Protein AF-A0A453I944-F1 (afdb_monomer_lite)

Sequence (202 aa):
RPLVRYGHSGFAKRGEDYFLVKPDCLRIPGDPSSAFSVFAVFDGHNGVSAAVFSKEHLLDDVMSAVPQGISREDWLQVGDSRCILDTQGGVVSLLTVDHRLEENVEERERVTASGGEVSRLNVGPLRCWPGGLCLSRSIGDTDVGEFIVPIPHVKQVKLSNAGGRLIIASDGIWDAVSSEIAAQACRGLPAELAAKLVVKVS

InterPro domains:
  IPR001932 PPM-type phosphatase-like domain [PF00481] (77-187)
  IPR001932 PPM-type phosphatase-like domain [PS51746] (1-202)
  IPR001932 PPM-type phosphatase-like domain [SM00332] (1-201)
  IPR001932 PPM-type phosphatase-like domain [cd00143] (10-198)
  IPR015655 Protein phosphatase 2C [PTHR47992] (77-200)
  IPR036457 PPM-type phosphatase-like domain superfamily [G3DSA:3.60.40.10] (5-75)
  IPR036457 PPM-type phosphatase-like domain superfamily [G3DSA:3.60.40.10] (76-201)
  IPR036457 PPM-type phosphatase-like domain superfamily [SSF81606] (8-200)

Foldseek 3Di:
DDDDFAAADDDDVVPQKDKDWDAFDALDPPDSVRTGIDIDIQRGDPDNVQVVCCRVPVVVVVSVPDDPPDDPQRDFFDFAFWKWKQAPVRDIDTQADHQFPQRDPVLQVLLVVQPWHWDDDPPDAIAIPDVGHRGQEDRDPVVGGPSHHPDGDTGDDDADPSGTDMDTDHVVLVVQDPSSRLSVCQPPDRNNVSNVSSNVSD

Radius of gyration: 17.9 Å; chains: 1; bounding box: 49×32×48 Å

Organism: Aegilops tauschii subsp. strangulata (NCBI:txid200361)

pLDDT: mean 86.96, std 9.32, range [51.66, 96.25]

Secondary structure (DSSP, 8-state):
-PPP--------SSS--EEEEEEEEESSTT-GGGEEEEEEEE---SSSHHHHHHHHHHHHHHHHHS-TT--TTS-----SS-EEEEETTS-EEE-S---BTTT-HHHHHHHHHTT-EEEE-SSS-EEEETTTBSBSB-SS-TTT-TTSB--------PPPTT-EEEEE--HHHHTTS-HHHHHHHTTTS-HHHHHHHHHHH-

Structure (mmCIF, N/CA/C/O backbone):
data_AF-A0A453I944-F1
#
_entry.id   AF-A0A453I944-F1
#
loop_
_atom_site.group_PDB
_atom_site.id
_atom_site.type_symbol
_atom_site.label_atom_id
_atom_site.label_alt_id
_atom_site.label_comp_id
_atom_site.label_asym_id
_atom_site.label_entity_id
_atom_site.label_seq_id
_atom_site.pdbx_PDB_ins_code
_atom_site.Cartn_x
_atom_site.Cartn_y
_atom_site.Cartn_z
_atom_site.occupancy
_atom_site.B_iso_or_equiv
_atom_site.auth_seq_id
_atom_site.auth_comp_id
_atom_site.auth_asym_id
_atom_site.auth_atom_id
_atom_site.pdbx_PDB_model_num
ATOM 1 N N . ARG A 1 1 ? -18.891 2.855 16.235 1.00 66.81 1 ARG A N 1
ATOM 2 C CA . ARG A 1 1 ? -17.605 3.271 15.626 1.00 66.81 1 ARG A CA 1
ATOM 3 C C . ARG A 1 1 ? -16.476 2.708 16.486 1.00 66.81 1 ARG A C 1
ATOM 5 O O . ARG A 1 1 ? -16.567 2.897 17.693 1.00 66.81 1 ARG A O 1
ATOM 12 N N . PRO A 1 2 ? -15.496 1.970 15.936 1.00 74.00 2 PRO A N 1
ATOM 13 C CA . PRO A 1 2 ? -14.361 1.512 16.734 1.00 74.00 2 PRO A CA 1
ATOM 14 C C . PRO A 1 2 ? -13.507 2.712 17.163 1.00 74.00 2 PRO A C 1
ATOM 16 O O . PRO A 1 2 ? -13.371 3.673 16.405 1.00 74.00 2 PRO A O 1
ATOM 19 N N . LEU A 1 3 ? -12.947 2.665 18.372 1.00 86.38 3 LEU A N 1
ATOM 20 C CA . LEU A 1 3 ? -11.932 3.626 18.794 1.00 86.38 3 LEU A CA 1
ATOM 21 C C . LEU A 1 3 ? -10.644 3.339 18.020 1.00 86.38 3 LEU A C 1
ATOM 23 O O . LEU A 1 3 ? -10.119 2.228 18.081 1.00 86.38 3 LEU A O 1
ATOM 27 N N . VAL A 1 4 ? -10.136 4.347 17.323 1.00 90.44 4 VAL A N 1
ATOM 28 C CA . VAL A 1 4 ? -8.896 4.264 16.554 1.00 90.44 4 VAL A CA 1
ATOM 29 C C . VAL A 1 4 ? -7.786 4.952 17.340 1.00 90.44 4 VAL A C 1
ATOM 31 O O . VAL A 1 4 ? -7.933 6.096 17.759 1.00 90.44 4 VAL A O 1
ATOM 34 N N . ARG A 1 5 ? -6.666 4.252 17.520 1.00 93.19 5 ARG A N 1
ATOM 35 C CA . ARG A 1 5 ? -5.397 4.813 17.998 1.00 93.19 5 ARG A CA 1
ATOM 36 C C . ARG A 1 5 ? -4.336 4.482 16.962 1.00 93.19 5 ARG A C 1
ATOM 38 O O . ARG A 1 5 ? -4.320 3.356 16.470 1.00 93.19 5 ARG A O 1
ATOM 45 N N . TYR A 1 6 ? -3.482 5.439 16.633 1.00 94.25 6 TYR A N 1
ATOM 46 C CA . TYR A 1 6 ? -2.475 5.270 15.594 1.00 94.25 6 TYR A CA 1
ATOM 47 C C . TYR A 1 6 ? -1.156 5.902 16.021 1.00 94.25 6 TYR A C 1
ATOM 49 O O . TYR A 1 6 ? -1.118 6.805 16.846 1.00 94.25 6 TYR A O 1
ATOM 57 N N . GLY A 1 7 ? -0.074 5.411 15.436 1.00 93.62 7 GLY A N 1
ATOM 58 C CA . GLY A 1 7 ? 1.261 5.962 15.566 1.00 93.62 7 GLY A CA 1
ATOM 59 C C . GLY A 1 7 ? 2.005 5.716 14.266 1.00 93.62 7 GLY A C 1
ATOM 60 O O . GLY A 1 7 ? 1.661 4.803 13.519 1.00 93.62 7 GLY A O 1
ATOM 61 N N . HIS A 1 8 ? 3.002 6.541 13.981 1.00 93.44 8 HIS A N 1
ATOM 62 C CA . HIS A 1 8 ? 3.846 6.380 12.805 1.00 93.44 8 HIS A CA 1
ATOM 63 C C . HIS A 1 8 ? 5.300 6.655 13.180 1.00 93.44 8 HIS A C 1
ATOM 65 O O . HIS A 1 8 ? 5.601 7.437 14.085 1.00 93.44 8 HIS A O 1
ATOM 71 N N . SER A 1 9 ? 6.211 5.984 12.491 1.00 92.19 9 SER A N 1
ATOM 72 C CA . SER A 1 9 ? 7.649 6.178 12.612 1.00 92.19 9 SER A CA 1
ATOM 73 C C . SER A 1 9 ? 8.294 5.707 11.315 1.00 92.19 9 SER A C 1
ATOM 75 O O . SER A 1 9 ? 7.744 4.843 10.641 1.00 92.19 9 SER A O 1
ATOM 77 N N . GLY A 1 10 ? 9.432 6.286 10.956 1.00 85.19 10 GLY A N 1
ATOM 78 C CA . GLY A 1 10 ? 10.163 5.909 9.758 1.00 85.19 10 GLY A CA 1
ATOM 79 C C . GLY A 1 10 ? 11.454 6.705 9.637 1.00 85.19 10 GLY A C 1
ATOM 80 O O . GLY A 1 10 ? 11.579 7.796 10.200 1.00 85.19 10 GLY A O 1
ATOM 81 N N . PHE A 1 11 ? 12.407 6.140 8.907 1.00 72.06 11 PHE A N 1
ATOM 82 C CA . PHE A 1 11 ? 13.640 6.802 8.505 1.00 72.06 11 PHE A CA 1
ATOM 83 C C . PHE A 1 11 ? 13.907 6.452 7.039 1.00 72.06 11 PHE A C 1
ATOM 85 O O . PHE A 1 11 ? 14.533 5.442 6.734 1.00 72.06 11 PHE A O 1
ATOM 92 N N . ALA A 1 12 ? 13.408 7.272 6.118 1.00 68.38 12 ALA A N 1
ATOM 93 C CA . ALA A 1 12 ? 13.700 7.097 4.701 1.00 68.38 12 ALA A CA 1
ATOM 94 C C . ALA A 1 12 ? 15.048 7.759 4.392 1.00 68.38 12 ALA A C 1
ATOM 96 O O . ALA A 1 12 ? 15.167 8.982 4.463 1.00 68.38 12 ALA A O 1
ATOM 97 N N . LYS A 1 13 ? 16.069 6.971 4.023 1.00 67.56 13 LYS A N 1
ATOM 98 C CA . LYS A 1 13 ? 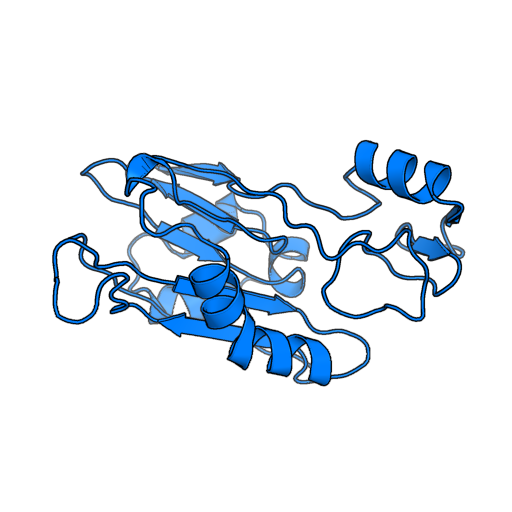17.418 7.493 3.702 1.00 67.56 13 LYS A CA 1
ATOM 99 C C . LYS A 1 13 ? 17.389 8.587 2.628 1.00 67.56 13 LYS A C 1
ATOM 101 O O . LYS A 1 13 ? 18.206 9.500 2.675 1.00 67.56 13 LYS A O 1
ATOM 106 N N . ARG A 1 14 ? 16.465 8.469 1.668 1.00 79.19 14 ARG A N 1
ATOM 107 C CA . ARG A 1 14 ? 16.265 9.418 0.561 1.00 79.19 14 ARG A CA 1
ATOM 108 C C . ARG A 1 14 ? 15.045 10.328 0.733 1.00 79.19 14 ARG A C 1
ATOM 110 O O . ARG A 1 14 ? 14.886 11.253 -0.051 1.00 79.19 14 ARG A O 1
ATOM 117 N N . GLY A 1 15 ? 14.223 10.105 1.762 1.00 87.12 15 GLY A N 1
ATOM 118 C CA . GLY A 1 15 ? 13.001 10.883 1.987 1.00 87.12 15 GLY A CA 1
ATOM 119 C C . GLY A 1 15 ? 11.901 10.644 0.947 1.00 87.12 15 GLY A C 1
ATOM 120 O O . GLY A 1 15 ? 11.126 11.558 0.693 1.00 87.12 15 GLY A O 1
ATOM 121 N N . GLU A 1 16 ? 11.863 9.458 0.330 1.00 91.88 16 GLU A N 1
ATOM 122 C CA . GLU A 1 16 ? 10.901 9.111 -0.730 1.00 91.88 16 GLU A CA 1
ATOM 123 C C . GLU A 1 16 ? 9.616 8.456 -0.196 1.00 91.88 16 GLU A C 1
ATOM 125 O O . GLU A 1 16 ? 8.603 8.464 -0.890 1.00 91.88 16 GLU A O 1
ATOM 130 N N . ASP A 1 17 ? 9.623 7.970 1.049 1.00 91.62 17 ASP A N 1
ATOM 131 C CA . ASP A 1 17 ? 8.463 7.353 1.691 1.00 91.62 17 ASP A CA 1
ATOM 132 C C . ASP A 1 17 ? 7.521 8.402 2.296 1.00 91.62 17 ASP A C 1
ATOM 134 O O . ASP A 1 17 ? 7.918 9.280 3.072 1.00 91.62 17 ASP A O 1
ATOM 138 N N . TYR A 1 18 ? 6.229 8.240 2.030 1.00 93.12 18 TYR A N 1
ATOM 139 C CA . TYR A 1 18 ? 5.163 9.066 2.583 1.00 93.12 18 TYR A CA 1
ATOM 140 C C . TYR A 1 18 ? 4.091 8.201 3.239 1.00 93.12 18 TYR A C 1
ATOM 142 O O . TYR A 1 18 ? 3.999 6.998 3.027 1.00 93.12 18 TYR A O 1
ATOM 150 N N . PHE A 1 19 ? 3.239 8.814 4.055 1.00 93.12 19 PHE A N 1
ATOM 151 C CA . PHE A 1 19 ? 2.098 8.126 4.648 1.00 93.12 19 PHE A CA 1
ATOM 152 C C . PHE A 1 19 ? 0.885 9.052 4.743 1.00 93.12 19 PHE A C 1
ATOM 154 O O . PHE A 1 19 ? 1.004 10.284 4.738 1.00 93.12 19 PHE A O 1
ATOM 161 N N . LEU A 1 20 ? -0.289 8.440 4.861 1.00 93.00 20 LEU A N 1
ATOM 162 C CA . LEU A 1 20 ? -1.571 9.100 5.066 1.00 93.00 20 LEU A CA 1
ATOM 163 C C . LEU A 1 20 ? -2.259 8.494 6.286 1.00 93.00 20 LEU A C 1
ATOM 165 O O . LEU A 1 20 ? -2.384 7.277 6.388 1.00 93.00 20 LEU A O 1
ATOM 169 N N . VAL A 1 21 ? -2.744 9.351 7.186 1.00 93.38 21 VAL A N 1
ATOM 170 C CA . VAL A 1 21 ? -3.623 8.960 8.292 1.00 93.38 21 VAL A CA 1
ATOM 171 C C . VAL A 1 21 ? -4.800 9.926 8.346 1.00 93.38 21 VAL A C 1
ATOM 173 O O . VAL A 1 21 ? -4.624 11.108 8.634 1.00 93.38 21 VAL A O 1
ATOM 176 N N . LYS A 1 22 ? -6.005 9.423 8.071 1.00 92.69 22 LYS A N 1
ATOM 177 C CA . LYS A 1 22 ? -7.265 10.172 8.170 1.00 92.69 22 LYS A CA 1
ATOM 178 C C . LYS A 1 22 ? -8.279 9.343 8.978 1.00 92.69 22 LYS A C 1
ATOM 180 O O . LYS A 1 22 ? -8.985 8.520 8.401 1.00 92.69 22 LYS A O 1
ATOM 185 N N . PRO A 1 23 ? -8.336 9.487 10.316 1.00 91.00 23 PRO A N 1
ATOM 186 C CA . PRO A 1 23 ? -9.149 8.623 11.181 1.00 91.00 23 PRO A CA 1
ATOM 187 C C . PRO A 1 23 ? -10.646 8.984 11.217 1.00 91.00 23 PRO A C 1
ATOM 189 O O . PRO A 1 23 ? -11.462 8.150 11.622 1.00 91.00 23 PRO A O 1
ATOM 192 N N . ASP A 1 24 ? -11.006 10.196 10.793 1.00 89.62 24 ASP A N 1
ATOM 193 C CA . ASP A 1 24 ? -12.339 10.800 10.919 1.00 89.62 24 ASP A CA 1
ATOM 194 C C . ASP A 1 24 ? -12.953 11.169 9.554 1.00 89.62 24 ASP A C 1
ATOM 196 O O . ASP A 1 24 ? -13.518 12.247 9.385 1.00 89.62 24 ASP A O 1
ATOM 200 N N . CYS A 1 25 ? -12.836 10.296 8.551 1.00 89.94 25 CYS A N 1
ATOM 201 C CA . CYS A 1 25 ? -13.485 10.520 7.259 1.00 89.94 25 CYS A CA 1
ATOM 202 C C . CYS A 1 25 ? -14.994 10.265 7.346 1.00 89.94 25 CYS A C 1
ATOM 204 O O . CYS A 1 25 ? -15.437 9.354 8.047 1.00 89.94 25 CYS A O 1
ATOM 206 N N . LEU A 1 26 ? -15.775 11.023 6.576 1.00 88.38 26 LEU A N 1
ATOM 207 C CA . LEU A 1 26 ? -17.196 10.773 6.340 1.00 88.38 26 LEU A CA 1
ATOM 208 C C . LEU A 1 26 ? -17.399 10.547 4.847 1.00 88.38 26 LEU A C 1
ATOM 210 O O . LEU A 1 26 ? -16.973 11.373 4.043 1.00 88.38 26 LEU A O 1
ATOM 214 N N . ARG A 1 27 ? -18.041 9.438 4.472 1.00 84.50 27 ARG A N 1
ATOM 215 C CA . ARG A 1 27 ? -18.367 9.185 3.061 1.00 84.50 27 ARG A CA 1
ATOM 216 C C . ARG A 1 27 ? -19.513 10.076 2.600 1.00 84.50 27 ARG A C 1
ATOM 218 O O . ARG A 1 27 ? -19.481 10.589 1.489 1.00 84.50 27 ARG A O 1
ATOM 225 N N . ILE A 1 28 ? -20.507 10.257 3.463 1.00 84.94 28 ILE A N 1
ATOM 226 C CA . ILE A 1 28 ? -21.621 11.176 3.262 1.00 84.94 28 ILE A CA 1
ATOM 227 C C . ILE A 1 28 ? -21.404 12.353 4.224 1.00 84.94 28 ILE A C 1
ATOM 229 O O . ILE A 1 28 ? -21.419 12.152 5.444 1.00 84.94 28 ILE A O 1
ATOM 233 N N . PRO A 1 29 ? -21.170 13.578 3.714 1.00 86.88 29 PRO A N 1
ATOM 234 C CA . PRO A 1 29 ? -20.967 14.749 4.558 1.00 86.88 29 PRO A CA 1
ATOM 235 C C . PRO A 1 29 ? -22.112 14.937 5.559 1.00 86.88 29 PRO A C 1
ATOM 237 O O . PRO A 1 29 ? -23.281 14.951 5.186 1.00 86.88 29 PRO A O 1
ATOM 240 N N . GLY A 1 30 ? -21.769 15.080 6.840 1.00 88.31 30 GLY A N 1
ATOM 241 C CA . GLY A 1 30 ? -22.745 15.284 7.913 1.00 88.31 30 GLY A CA 1
ATOM 242 C C . GLY A 1 30 ? -23.442 14.019 8.426 1.00 88.31 30 GLY A C 1
ATOM 243 O O . GLY A 1 30 ? -24.219 14.131 9.369 1.00 88.31 30 GLY A O 1
ATOM 244 N N . ASP A 1 31 ? -23.146 12.834 7.882 1.00 87.69 31 ASP A N 1
ATOM 245 C CA . ASP A 1 31 ? -23.690 11.558 8.360 1.00 87.69 31 ASP A CA 1
ATOM 246 C C . ASP A 1 31 ? -22.615 10.724 9.090 1.00 87.69 31 ASP A C 1
ATOM 248 O O . ASP A 1 31 ? -21.799 10.052 8.445 1.00 87.69 31 ASP A O 1
ATOM 252 N N . PRO A 1 32 ? -22.620 10.693 10.438 1.00 86.75 32 PRO A N 1
ATOM 253 C CA . PRO A 1 32 ? -21.670 9.912 11.230 1.00 86.75 32 PRO A CA 1
ATOM 254 C C . PRO A 1 32 ? -21.770 8.394 11.026 1.00 86.75 32 PRO A C 1
ATOM 256 O O . PRO A 1 32 ? -20.836 7.672 11.383 1.00 86.75 32 PRO A O 1
ATOM 259 N N . SER A 1 33 ? -22.882 7.881 10.486 1.00 84.25 33 SER A N 1
ATOM 260 C CA . SER A 1 33 ? -23.039 6.450 10.194 1.00 84.25 33 SER A CA 1
ATOM 261 C C . SER A 1 33 ? -22.160 6.005 9.018 1.00 84.25 33 SER A C 1
ATOM 263 O O . SER A 1 33 ? -21.731 4.849 8.962 1.00 84.25 33 SER A O 1
ATOM 265 N N . SER A 1 34 ? -21.800 6.958 8.153 1.00 84.88 34 SER A N 1
ATOM 266 C CA . SER A 1 34 ? -20.915 6.791 7.000 1.00 84.88 34 SER A CA 1
ATOM 267 C C . SER A 1 34 ? -19.422 6.937 7.342 1.00 84.88 34 SER A C 1
ATOM 269 O O . SER A 1 34 ? -18.579 6.989 6.443 1.00 84.88 34 SER A O 1
ATOM 271 N N . ALA A 1 35 ? -19.081 7.036 8.632 1.00 87.19 35 ALA A N 1
ATOM 272 C CA . ALA A 1 35 ? -17.720 7.300 9.074 1.00 87.19 35 ALA A CA 1
ATOM 273 C C . ALA A 1 35 ? -16.754 6.144 8.781 1.00 87.19 35 ALA A C 1
ATOM 275 O O . ALA A 1 35 ? -17.059 4.969 9.017 1.00 87.19 35 ALA A O 1
ATOM 276 N N . PHE A 1 36 ? -15.544 6.498 8.359 1.00 86.94 36 PHE A N 1
ATOM 277 C CA . PHE A 1 36 ? -14.459 5.564 8.095 1.00 86.94 36 PHE A CA 1
ATOM 278 C C . PHE A 1 36 ? -13.085 6.163 8.410 1.00 86.94 36 PHE A C 1
ATOM 280 O O . PHE A 1 36 ? -12.954 7.344 8.727 1.00 86.94 36 PHE A O 1
ATOM 287 N N . SER A 1 37 ? -12.055 5.321 8.359 1.00 90.12 37 SER A N 1
ATOM 288 C CA . SER A 1 37 ? -10.669 5.715 8.593 1.00 90.12 37 SER A CA 1
ATOM 289 C C . SER A 1 37 ? -9.792 5.211 7.454 1.00 90.12 37 SER A C 1
ATOM 291 O O . SER A 1 37 ? -10.021 4.113 6.949 1.00 90.12 37 SER A O 1
ATOM 293 N N . VAL A 1 38 ? -8.789 5.999 7.077 1.00 90.69 38 VAL A N 1
ATOM 294 C CA . VAL A 1 38 ? -7.845 5.687 6.000 1.00 90.69 38 VAL A CA 1
ATOM 295 C C . VAL A 1 38 ? -6.429 5.726 6.546 1.00 90.69 38 VAL A C 1
ATOM 297 O O . VAL A 1 38 ? -6.044 6.686 7.220 1.00 90.69 38 VAL A O 1
ATOM 300 N N . PHE A 1 39 ? -5.663 4.689 6.224 1.00 92.06 39 PHE A N 1
ATOM 301 C CA . PHE A 1 39 ? -4.244 4.573 6.531 1.00 92.06 39 PHE A CA 1
ATOM 302 C C . PHE A 1 39 ? -3.530 4.063 5.286 1.00 92.06 39 PHE A C 1
ATOM 304 O O . PHE A 1 39 ? -3.983 3.085 4.694 1.00 92.06 39 PHE A O 1
ATOM 311 N N . ALA A 1 40 ? -2.438 4.708 4.894 1.00 91.62 40 ALA A N 1
ATOM 312 C CA . ALA A 1 40 ? -1.628 4.273 3.763 1.00 91.62 40 ALA A CA 1
ATOM 313 C C . ALA A 1 40 ? -0.152 4.606 3.993 1.00 91.62 40 ALA A C 1
ATOM 315 O O . ALA A 1 40 ? 0.164 5.605 4.642 1.00 91.62 40 ALA A O 1
ATOM 316 N N . VAL A 1 41 ? 0.723 3.776 3.430 1.00 92.44 41 VAL A N 1
ATOM 317 C CA . VAL A 1 41 ? 2.153 4.039 3.245 1.00 92.44 41 VAL A CA 1
ATOM 318 C C . VAL A 1 41 ? 2.394 4.068 1.739 1.00 92.44 41 VAL A C 1
ATOM 320 O O . VAL A 1 41 ? 1.825 3.256 1.014 1.00 92.44 41 VAL A O 1
ATOM 323 N N . PHE A 1 42 ? 3.184 5.028 1.281 1.00 92.50 42 PHE A N 1
ATOM 324 C CA . PHE A 1 42 ? 3.583 5.209 -0.106 1.00 92.50 42 PHE A CA 1
ATOM 325 C C . PHE A 1 42 ? 5.097 5.099 -0.152 1.00 92.50 42 PHE A C 1
ATOM 327 O O . PHE A 1 42 ? 5.792 5.993 0.325 1.00 92.50 42 PHE A O 1
ATOM 334 N N . ASP A 1 43 ? 5.574 3.980 -0.671 1.00 91.06 43 ASP A N 1
ATOM 335 C CA . ASP A 1 43 ? 6.990 3.679 -0.842 1.00 91.06 43 ASP A CA 1
ATOM 336 C C . ASP A 1 43 ? 7.435 4.231 -2.201 1.00 91.06 43 ASP A C 1
ATOM 338 O O . ASP A 1 43 ? 7.030 3.721 -3.246 1.00 91.06 43 ASP A O 1
ATOM 342 N N . GLY A 1 44 ? 8.114 5.378 -2.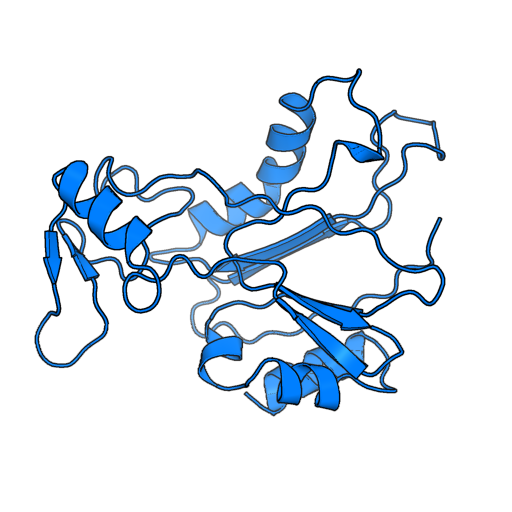187 1.00 91.81 44 GLY A N 1
ATOM 343 C CA . GLY A 1 44 ? 8.502 6.086 -3.403 1.00 91.81 44 GLY A CA 1
ATOM 344 C C . GLY A 1 44 ? 9.842 5.603 -3.950 1.00 91.81 44 GLY A C 1
ATOM 345 O O . GLY A 1 44 ? 10.777 5.330 -3.199 1.00 91.81 44 GLY A O 1
ATOM 346 N N . HIS A 1 45 ? 9.980 5.589 -5.274 1.00 89.69 45 HIS A N 1
ATOM 347 C CA . HIS A 1 45 ? 11.244 5.308 -5.953 1.00 89.69 45 HIS A CA 1
ATOM 348 C C . HIS A 1 45 ? 11.487 6.290 -7.100 1.00 89.69 45 HIS A C 1
ATOM 350 O O . HIS A 1 45 ? 10.555 6.819 -7.700 1.00 89.69 45 HIS A O 1
ATOM 356 N N . ASN A 1 46 ? 12.765 6.509 -7.429 1.00 89.88 46 ASN A N 1
ATOM 357 C CA . ASN A 1 46 ? 13.202 7.427 -8.490 1.00 89.88 46 ASN A CA 1
ATOM 358 C C . ASN A 1 46 ? 12.677 8.869 -8.314 1.00 89.88 46 ASN A C 1
ATOM 360 O O . ASN A 1 46 ? 12.427 9.575 -9.291 1.00 89.88 46 ASN A O 1
ATOM 364 N N . GLY A 1 47 ? 12.550 9.325 -7.066 1.00 92.12 47 GLY A N 1
ATOM 365 C CA . GLY A 1 47 ? 12.000 10.624 -6.700 1.00 92.12 47 GLY A CA 1
ATOM 366 C C . GLY A 1 47 ? 10.732 10.531 -5.850 1.00 92.12 47 GLY A C 1
ATOM 367 O O . GLY A 1 47 ? 10.176 9.469 -5.593 1.00 92.12 47 GLY A O 1
ATOM 368 N N . VAL A 1 48 ? 10.263 11.695 -5.397 1.00 94.12 48 VAL A N 1
ATOM 369 C CA . VAL A 1 48 ? 9.147 11.799 -4.438 1.00 94.12 48 VAL A CA 1
ATOM 370 C C . VAL A 1 48 ? 7.784 12.012 -5.098 1.00 94.12 48 VAL A C 1
ATOM 372 O O . VAL A 1 48 ? 6.750 11.858 -4.454 1.00 94.12 48 VAL A O 1
ATOM 375 N N . SER A 1 49 ? 7.763 12.408 -6.372 1.00 95.44 49 SER A N 1
ATOM 376 C CA . SER A 1 49 ? 6.576 12.977 -7.019 1.00 95.44 49 SER A CA 1
ATOM 377 C C . SER A 1 49 ? 5.375 12.034 -7.016 1.00 95.44 49 SER A C 1
ATOM 379 O O . SER A 1 49 ? 4.284 12.462 -6.648 1.00 95.44 49 SER A O 1
ATOM 381 N N . ALA A 1 50 ? 5.564 10.759 -7.367 1.00 93.94 50 ALA A N 1
ATOM 382 C CA . ALA A 1 50 ? 4.473 9.786 -7.404 1.00 93.94 50 ALA A CA 1
ATOM 383 C C . ALA A 1 50 ? 3.897 9.505 -6.005 1.00 93.94 50 ALA A C 1
ATOM 385 O O . ALA A 1 50 ? 2.677 9.467 -5.833 1.00 93.94 50 ALA A O 1
ATOM 386 N N . ALA A 1 51 ?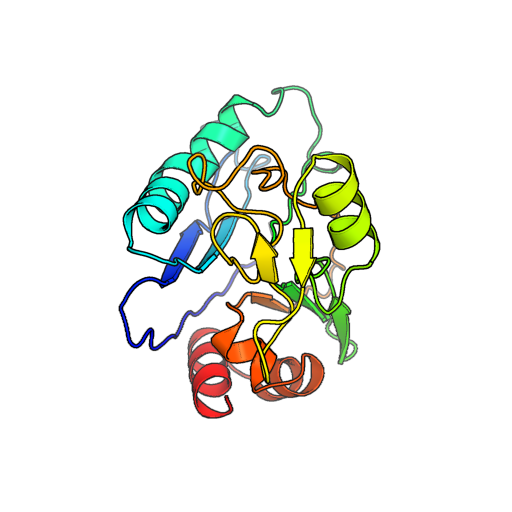 4.758 9.376 -4.990 1.00 94.12 51 ALA A N 1
ATOM 387 C CA . ALA A 1 51 ? 4.340 9.126 -3.613 1.00 94.12 51 ALA A CA 1
ATOM 388 C C . ALA A 1 51 ? 3.621 10.339 -2.996 1.00 94.12 51 ALA A C 1
ATOM 390 O O . ALA A 1 51 ? 2.587 10.178 -2.343 1.00 94.12 51 ALA A O 1
ATOM 391 N N . VAL A 1 52 ? 4.112 11.559 -3.253 1.00 95.50 52 VAL A N 1
ATOM 392 C CA . VAL A 1 52 ? 3.452 12.809 -2.836 1.00 95.50 52 VAL A CA 1
ATOM 393 C C . VAL A 1 52 ? 2.090 12.951 -3.508 1.00 95.50 52 VAL A C 1
ATOM 395 O O . VAL A 1 52 ? 1.092 13.131 -2.813 1.00 95.50 52 VAL A O 1
ATOM 398 N N . PHE A 1 53 ? 2.033 12.803 -4.834 1.00 95.69 53 PHE A N 1
ATOM 399 C CA . PHE A 1 53 ? 0.786 12.908 -5.588 1.00 95.69 53 PHE A CA 1
ATOM 400 C C . PHE A 1 53 ? -0.244 11.882 -5.098 1.00 95.69 53 PHE A C 1
ATOM 402 O O . PHE A 1 53 ? -1.387 12.227 -4.808 1.00 95.69 53 PHE A O 1
ATOM 409 N N . SER A 1 54 ? 0.178 10.629 -4.908 1.00 94.69 54 SER A N 1
ATOM 410 C CA . SER A 1 54 ? -0.692 9.567 -4.392 1.00 94.69 54 SER A CA 1
ATOM 411 C C . SER A 1 54 ? -1.209 9.886 -2.988 1.00 94.69 54 SER A C 1
ATOM 413 O O . SER A 1 54 ? -2.399 9.736 -2.720 1.00 94.69 54 SER A O 1
ATOM 415 N N . LYS A 1 55 ? -0.359 10.387 -2.086 1.00 94.50 55 LYS A N 1
ATOM 416 C CA . LYS A 1 55 ? -0.785 10.802 -0.741 1.00 94.50 55 LYS A CA 1
ATOM 417 C C . LYS A 1 55 ? -1.855 11.897 -0.776 1.00 94.50 55 LYS A C 1
ATOM 419 O O . LYS A 1 55 ? -2.747 11.893 0.078 1.00 94.50 55 LYS A O 1
ATOM 424 N N . GLU A 1 56 ? -1.735 12.842 -1.701 1.00 95.62 56 GLU A N 1
ATOM 425 C CA . GLU A 1 56 ? -2.618 14.005 -1.799 1.00 95.62 56 GLU A CA 1
ATOM 426 C C . GLU A 1 56 ? -3.948 13.677 -2.485 1.00 95.62 56 GLU A C 1
ATOM 428 O O . GLU A 1 56 ? -4.986 14.139 -2.014 1.00 95.62 56 GLU A O 1
ATOM 433 N N . HIS A 1 57 ? -3.931 12.837 -3.524 1.00 95.00 57 HIS A N 1
ATOM 434 C CA . HIS A 1 57 ? -5.075 12.663 -4.425 1.00 95.00 57 HIS A CA 1
ATOM 435 C C . HIS A 1 57 ? -5.742 11.286 -4.368 1.00 95.00 57 HIS A C 1
ATOM 437 O O . HIS A 1 57 ? -6.953 11.205 -4.561 1.00 95.00 57 HIS A O 1
ATOM 443 N N . LEU A 1 58 ? -5.017 10.212 -4.019 1.00 91.44 58 LEU A N 1
ATOM 444 C CA . LEU A 1 58 ? -5.524 8.838 -4.164 1.00 91.44 58 LEU A CA 1
ATOM 445 C C . LEU A 1 58 ? -6.845 8.605 -3.427 1.00 91.44 58 LEU A C 1
ATOM 447 O O . LEU A 1 58 ? -7.727 7.921 -3.937 1.00 91.44 58 LEU A O 1
ATOM 451 N N . LEU A 1 59 ? -6.990 9.155 -2.216 1.00 90.88 59 LEU A N 1
ATOM 452 C CA . LEU A 1 59 ? -8.236 9.001 -1.471 1.00 90.88 59 LEU A CA 1
ATOM 453 C C . LEU A 1 59 ? -9.406 9.659 -2.205 1.00 90.88 59 LEU A C 1
ATOM 455 O O . LEU A 1 59 ? -10.465 9.052 -2.308 1.00 90.88 59 LEU A O 1
ATOM 459 N N . ASP A 1 60 ? -9.228 10.879 -2.695 1.00 91.12 60 ASP A N 1
ATOM 460 C CA . ASP A 1 60 ? -10.307 11.624 -3.338 1.00 91.12 60 ASP A CA 1
ATOM 461 C C . ASP A 1 60 ? -10.679 10.970 -4.677 1.00 91.12 60 ASP A C 1
ATOM 463 O O . ASP A 1 60 ? -11.865 10.774 -4.951 1.00 91.12 60 ASP A O 1
ATOM 467 N N . ASP A 1 61 ? -9.684 10.509 -5.440 1.00 90.81 61 ASP A N 1
ATOM 468 C CA . ASP A 1 61 ? -9.879 9.754 -6.681 1.00 90.81 61 ASP A CA 1
ATOM 469 C C . ASP A 1 61 ? -10.658 8.458 -6.428 1.00 90.81 61 ASP A C 1
ATOM 471 O O . ASP A 1 61 ? -11.682 8.207 -7.069 1.00 90.81 61 ASP A O 1
ATOM 475 N N . VAL A 1 62 ? -10.247 7.670 -5.427 1.00 86.62 62 VAL A N 1
ATOM 476 C CA . VAL A 1 62 ? -10.961 6.457 -5.006 1.00 86.62 62 VAL A CA 1
ATOM 477 C C . VAL A 1 62 ? -12.398 6.781 -4.606 1.00 86.62 62 VAL A C 1
ATOM 479 O O . VAL A 1 62 ? -13.329 6.119 -5.063 1.00 86.62 62 VAL A O 1
ATOM 482 N N . MET A 1 63 ? -12.605 7.795 -3.766 1.00 85.31 63 MET A N 1
ATOM 483 C CA . MET A 1 63 ? -13.941 8.157 -3.291 1.00 85.31 63 MET A CA 1
ATOM 484 C C . MET A 1 63 ? -14.841 8.664 -4.422 1.00 85.31 63 MET A C 1
ATOM 486 O O . MET A 1 63 ? -16.047 8.432 -4.372 1.00 85.31 63 MET A O 1
ATOM 490 N N . SER A 1 64 ? -14.272 9.310 -5.443 1.00 86.31 64 SER A N 1
ATOM 491 C CA . SER A 1 64 ? -15.004 9.760 -6.631 1.00 86.31 64 SER A CA 1
ATOM 492 C C . SER A 1 64 ? -15.431 8.605 -7.545 1.00 86.31 64 SER A C 1
ATOM 494 O O . SER A 1 64 ? -16.502 8.662 -8.148 1.00 86.31 64 SER A O 1
ATOM 496 N N . ALA A 1 65 ? -14.625 7.539 -7.613 1.00 84.25 65 ALA A N 1
ATOM 497 C CA . ALA A 1 65 ? -14.897 6.358 -8.428 1.00 84.25 65 ALA A CA 1
ATOM 498 C C . ALA A 1 65 ? -15.866 5.372 -7.752 1.00 84.25 65 ALA A C 1
ATOM 500 O O . ALA A 1 65 ? -16.538 4.594 -8.431 1.00 84.25 65 ALA A O 1
ATOM 501 N N . VAL A 1 66 ? -15.951 5.389 -6.418 1.00 78.44 66 VAL A N 1
ATOM 502 C CA . VAL A 1 66 ? -16.844 4.512 -5.654 1.00 78.44 66 VAL A CA 1
ATOM 503 C C . VAL A 1 66 ? -18.308 4.949 -5.828 1.00 78.44 66 VAL A C 1
ATOM 505 O O . VAL A 1 66 ? -18.679 6.050 -5.409 1.00 78.44 66 VAL A O 1
ATOM 508 N N . PRO A 1 67 ? -19.201 4.084 -6.354 1.00 78.38 67 PRO A N 1
ATOM 509 C CA . PRO A 1 67 ? -20.612 4.427 -6.492 1.00 78.38 67 PRO A CA 1
ATOM 510 C C . PRO A 1 6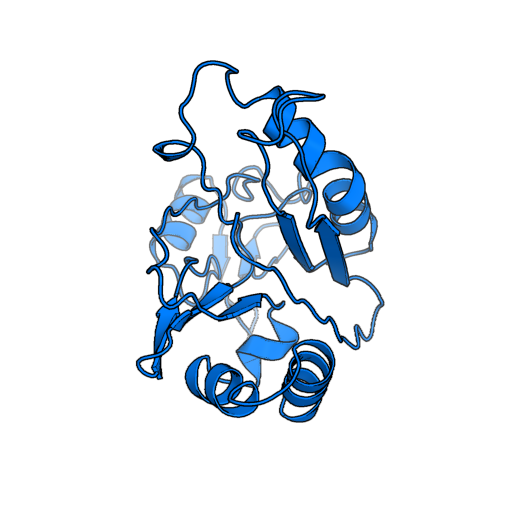7 ? -21.248 4.716 -5.129 1.00 78.38 67 PRO A C 1
ATOM 512 O O . PRO A 1 67 ? -21.053 3.978 -4.163 1.00 78.38 67 PRO A O 1
ATOM 515 N N . GLN A 1 68 ? -22.073 5.759 -5.030 1.00 69.56 68 GLN A N 1
ATOM 516 C CA . GLN A 1 68 ? -22.692 6.163 -3.757 1.00 69.56 68 GLN A CA 1
ATOM 517 C C . GLN A 1 68 ? -23.627 5.094 -3.155 1.00 69.56 68 GLN A C 1
ATOM 519 O O . GLN A 1 68 ? -23.845 5.088 -1.948 1.00 69.56 68 GLN A O 1
ATOM 524 N N . GLY A 1 69 ? -24.134 4.164 -3.972 1.00 68.75 69 GLY A N 1
ATOM 525 C CA . GLY A 1 69 ? -25.080 3.125 -3.555 1.00 68.75 69 GLY A CA 1
ATOM 526 C C . GLY A 1 69 ? -24.475 1.860 -2.932 1.00 68.75 69 GLY A C 1
ATOM 527 O O . GLY A 1 69 ? -25.240 1.037 -2.438 1.00 68.75 69 GLY A O 1
ATOM 528 N N . ILE A 1 70 ? -23.146 1.670 -2.945 1.00 70.19 70 ILE A N 1
ATOM 529 C CA . ILE A 1 70 ? -22.551 0.449 -2.364 1.00 70.19 70 ILE A CA 1
ATOM 530 C C . ILE A 1 70 ? -22.600 0.497 -0.836 1.00 70.19 70 ILE A C 1
ATOM 532 O O . ILE A 1 70 ? -22.351 1.554 -0.242 1.00 70.19 70 ILE A O 1
ATOM 536 N N . SER A 1 71 ? -22.921 -0.625 -0.191 1.00 64.50 71 SER A N 1
ATOM 537 C CA . SER A 1 71 ? -23.042 -0.678 1.263 1.00 64.50 71 SER A CA 1
ATOM 538 C C . SER A 1 71 ? -21.668 -0.606 1.935 1.00 64.50 71 SER A C 1
ATOM 540 O O . SER A 1 71 ? -20.617 -0.751 1.308 1.00 64.50 71 SER A O 1
ATOM 542 N N . ARG A 1 72 ? -21.655 -0.398 3.255 1.00 63.19 72 ARG A N 1
ATOM 543 C CA . ARG A 1 72 ? -20.416 -0.450 4.042 1.00 63.19 72 ARG A CA 1
ATOM 544 C C . ARG A 1 72 ? -19.743 -1.831 3.990 1.00 63.19 72 ARG A C 1
ATOM 546 O O . ARG A 1 72 ? -18.551 -1.924 4.258 1.00 63.19 72 ARG A O 1
ATOM 553 N N . GLU A 1 73 ? -20.496 -2.882 3.684 1.00 58.78 73 GLU A N 1
ATOM 554 C CA . GLU A 1 73 ? -19.986 -4.248 3.576 1.00 58.78 73 GLU A CA 1
ATOM 555 C C . GLU A 1 73 ? -19.406 -4.557 2.192 1.00 58.78 73 GLU A C 1
ATOM 557 O O . GLU A 1 73 ? -18.849 -5.631 2.029 1.00 58.78 73 GLU A O 1
ATOM 562 N N . ASP A 1 74 ? -19.462 -3.624 1.240 1.00 57.09 74 ASP A N 1
ATOM 563 C CA . ASP A 1 74 ? -18.933 -3.810 -0.120 1.00 57.09 74 ASP A CA 1
ATOM 564 C C . ASP A 1 74 ? -17.699 -2.935 -0.396 1.00 57.09 74 ASP A C 1
ATOM 566 O O . ASP A 1 74 ? -17.130 -2.959 -1.486 1.00 57.09 74 ASP A O 1
ATOM 570 N N . TRP A 1 75 ? -17.299 -2.117 0.581 1.00 59.22 75 TRP A N 1
ATOM 571 C CA . TRP A 1 75 ? -16.173 -1.197 0.469 1.00 59.22 75 TRP A CA 1
ATOM 572 C C . TRP A 1 75 ? -15.085 -1.628 1.463 1.00 59.22 75 TRP A C 1
ATOM 574 O O . TRP A 1 75 ? -15.227 -1.480 2.672 1.00 59.22 75 TRP A O 1
ATOM 584 N N . LEU A 1 76 ? -13.992 -2.204 0.971 1.00 54.09 76 LEU A N 1
ATOM 585 C CA . LEU A 1 76 ? -12.747 -2.379 1.723 1.00 54.09 76 LEU A CA 1
ATOM 586 C C . LEU A 1 76 ? -11.635 -2.574 0.701 1.00 54.09 76 LEU A C 1
ATOM 588 O O . LEU A 1 76 ? -11.587 -3.603 0.038 1.00 54.09 76 LEU A O 1
ATOM 592 N N . GLN A 1 77 ? -10.778 -1.565 0.560 1.00 55.31 77 GLN A N 1
ATOM 593 C CA . GLN A 1 77 ? -9.634 -1.607 -0.343 1.00 55.31 77 GLN A CA 1
ATOM 594 C C . GLN A 1 77 ? -8.341 -1.739 0.442 1.00 55.31 77 GLN A C 1
ATOM 596 O O . GLN A 1 77 ? -8.150 -1.111 1.483 1.00 55.31 77 GLN A O 1
ATOM 601 N N . VAL A 1 78 ? -7.460 -2.571 -0.087 1.00 51.66 78 VAL A N 1
ATOM 602 C CA . VAL A 1 78 ? -6.093 -2.749 0.374 1.00 51.66 78 VAL A CA 1
ATOM 603 C C . VAL A 1 78 ? -5.217 -2.499 -0.853 1.00 51.66 78 VAL A C 1
ATOM 605 O O . VAL A 1 78 ? -5.632 -2.805 -1.966 1.00 51.66 78 VAL A O 1
ATOM 608 N N . GLY A 1 79 ? -4.096 -1.811 -0.656 1.00 55.34 79 GLY A N 1
ATOM 609 C CA . GLY A 1 79 ? -3.135 -1.497 -1.712 1.00 55.34 79 GLY A CA 1
ATOM 610 C C . GLY A 1 79 ? -1.957 -2.466 -1.703 1.00 55.34 79 GLY A C 1
ATOM 611 O O . GLY A 1 79 ? -2.011 -3.521 -1.076 1.00 55.34 79 GLY A O 1
ATOM 612 N N . ASP A 1 80 ? -0.875 -2.070 -2.360 1.00 57.84 80 ASP A N 1
ATOM 613 C CA . ASP A 1 80 ? 0.224 -2.986 -2.683 1.00 57.84 80 ASP A CA 1
ATOM 614 C C . ASP A 1 80 ? 1.328 -3.030 -1.609 1.00 57.84 80 ASP A C 1
ATOM 616 O O . ASP A 1 80 ? 2.134 -3.957 -1.583 1.00 57.84 80 ASP A O 1
ATOM 620 N N . SER A 1 81 ? 1.350 -2.077 -0.668 1.00 64.25 81 SER A N 1
ATOM 621 C CA . SER A 1 81 ? 2.244 -2.139 0.498 1.00 64.25 81 SER A CA 1
ATOM 622 C C . SER A 1 81 ? 1.759 -3.170 1.508 1.00 64.25 81 SER A C 1
ATOM 624 O O . SER A 1 81 ? 0.578 -3.194 1.854 1.00 64.25 81 SER A O 1
ATOM 626 N N . ARG A 1 82 ? 2.684 -3.975 2.043 1.00 78.88 82 ARG A N 1
ATOM 627 C CA . ARG A 1 82 ? 2.353 -5.092 2.930 1.00 78.88 82 ARG A CA 1
ATOM 628 C C . ARG A 1 82 ? 1.668 -4.630 4.224 1.00 78.88 82 ARG A C 1
ATOM 630 O O . ARG A 1 82 ? 2.149 -3.747 4.938 1.00 78.88 82 ARG A O 1
ATOM 637 N N . CYS A 1 83 ? 0.540 -5.271 4.533 1.00 83.12 83 CYS A N 1
ATOM 638 C CA . CYS A 1 83 ? -0.308 -4.974 5.685 1.00 83.12 83 CYS A CA 1
ATOM 639 C C . CYS A 1 83 ? -0.670 -6.264 6.422 1.00 83.12 83 CYS A C 1
ATOM 641 O O . CYS A 1 83 ? -1.125 -7.237 5.811 1.00 83.12 83 CYS A O 1
ATOM 643 N N . ILE A 1 84 ? -0.505 -6.262 7.745 1.00 86.56 84 ILE A N 1
ATOM 644 C CA . ILE A 1 84 ? -0.882 -7.385 8.609 1.00 86.56 84 ILE A CA 1
ATOM 645 C C . ILE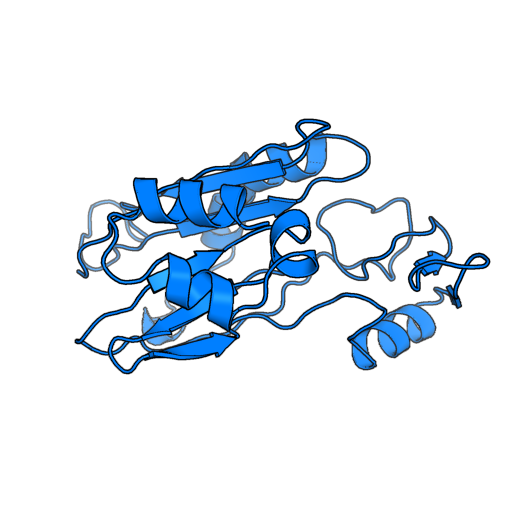 A 1 84 ? -1.914 -6.970 9.654 1.00 86.56 84 ILE A C 1
ATOM 647 O O . ILE A 1 84 ? -1.916 -5.840 10.149 1.00 86.56 84 ILE A O 1
ATOM 651 N N . LEU A 1 85 ? -2.771 -7.921 10.019 1.00 88.06 85 LEU A N 1
ATOM 652 C CA . LEU A 1 85 ? -3.738 -7.816 11.105 1.00 88.06 85 LEU A CA 1
ATOM 653 C C . LEU A 1 85 ? -3.329 -8.739 12.256 1.00 88.06 85 LEU A C 1
ATOM 655 O O . LEU A 1 85 ? -3.339 -9.956 12.094 1.00 88.06 85 LEU A O 1
ATOM 659 N N . ASP A 1 86 ? -3.028 -8.166 13.422 1.00 88.75 86 ASP A N 1
ATOM 660 C CA . ASP A 1 86 ? -2.806 -8.897 14.678 1.00 88.75 86 ASP A CA 1
ATOM 661 C C . ASP A 1 86 ? -4.060 -8.794 15.561 1.00 88.75 86 ASP A C 1
ATOM 663 O O . ASP A 1 86 ? -4.415 -7.721 16.069 1.00 88.75 86 ASP A O 1
ATOM 667 N N . THR A 1 87 ? -4.770 -9.909 15.717 1.00 85.31 87 THR A N 1
ATOM 668 C CA . THR A 1 87 ? -6.021 -9.984 16.494 1.00 85.31 87 THR A CA 1
ATOM 669 C C . THR A 1 87 ? -5.754 -10.277 17.977 1.00 85.31 87 THR A C 1
ATOM 671 O O . THR A 1 87 ? -4.675 -10.736 18.344 1.00 85.31 87 THR A O 1
ATOM 674 N N . GLN A 1 88 ? -6.729 -10.043 18.870 1.00 73.88 88 GLN A N 1
ATOM 675 C CA . GLN A 1 88 ? -6.551 -10.290 20.318 1.00 73.88 88 GLN A CA 1
ATOM 676 C C . GLN A 1 88 ? -6.178 -11.746 20.683 1.00 73.88 88 GLN A C 1
ATOM 678 O O . GLN A 1 88 ? -5.670 -11.973 21.776 1.00 73.88 88 GLN A O 1
ATOM 683 N N . GLY A 1 89 ? -6.363 -12.718 19.780 1.00 71.06 89 GLY A N 1
ATOM 684 C CA . GLY A 1 89 ? -5.919 -14.108 19.963 1.00 71.06 89 GLY A CA 1
ATOM 685 C C . GLY A 1 89 ? -4.453 -14.368 19.599 1.00 71.06 89 GLY A C 1
ATOM 686 O O . GLY A 1 89 ? -4.012 -15.512 19.631 1.00 71.06 89 GLY A O 1
ATOM 687 N N . GLY A 1 90 ? -3.706 -13.334 19.206 1.00 77.00 90 GLY A N 1
ATOM 688 C CA . GLY A 1 90 ? -2.316 -13.443 18.770 1.00 77.00 90 GLY A CA 1
ATOM 689 C C . GLY A 1 90 ? -2.133 -14.012 17.360 1.00 77.00 90 GLY A C 1
ATOM 690 O O . GLY A 1 90 ? -0.999 -14.274 16.957 1.00 77.00 90 GLY A O 1
ATOM 691 N N . VAL A 1 91 ? -3.232 -14.193 16.621 1.00 84.19 91 VAL A N 1
ATOM 692 C CA . VAL A 1 91 ? -3.224 -14.623 15.222 1.00 84.19 91 VAL A CA 1
ATOM 693 C C . VAL A 1 91 ? -2.871 -13.427 14.347 1.00 84.19 91 VAL A C 1
ATOM 695 O O . VAL A 1 91 ? -3.608 -12.434 14.332 1.00 84.19 91 VAL A O 1
ATOM 698 N N . VAL A 1 92 ? -1.762 -13.560 13.619 1.00 88.62 92 VAL A N 1
ATOM 699 C CA . VAL A 1 92 ? -1.288 -12.607 12.613 1.00 88.62 92 VAL A CA 1
ATOM 700 C C . VAL A 1 92 ? -1.772 -13.073 11.245 1.00 88.62 92 VAL A C 1
ATOM 702 O O . VAL A 1 92 ? -1.559 -14.219 10.860 1.00 88.62 92 VAL A O 1
ATOM 705 N N . SER A 1 93 ? -2.479 -12.208 10.524 1.00 88.00 93 SER A N 1
ATOM 706 C CA . SER A 1 93 ? -3.008 -12.496 9.189 1.00 88.00 93 SER A CA 1
ATOM 707 C C . SER A 1 93 ? -2.499 -11.482 8.180 1.00 88.00 93 SER A C 1
ATOM 709 O O . SER A 1 93 ? -2.609 -10.277 8.403 1.00 88.00 93 SER A O 1
ATOM 711 N N . LEU A 1 94 ? -1.999 -11.970 7.047 1.00 85.69 94 LEU A N 1
ATOM 712 C CA . LEU A 1 94 ? -1.602 -11.130 5.926 1.00 85.69 94 LEU A CA 1
ATOM 713 C C . LEU A 1 94 ? -2.849 -10.610 5.186 1.00 85.69 94 LEU A C 1
ATOM 715 O O . LEU A 1 94 ? -3.732 -11.379 4.771 1.00 85.69 94 LEU A O 1
ATOM 719 N N . LEU A 1 95 ? -2.947 -9.287 5.055 1.00 83.00 95 LEU A N 1
ATOM 720 C CA . LEU A 1 95 ? -4.063 -8.613 4.386 1.00 83.00 95 LEU A CA 1
ATOM 721 C C . LEU A 1 95 ? -3.776 -8.283 2.916 1.00 83.00 95 LEU A C 1
ATOM 723 O O . LEU A 1 95 ? -4.712 -8.025 2.167 1.00 83.00 95 LEU A O 1
ATOM 727 N N . THR A 1 96 ? -2.515 -8.335 2.505 1.00 80.69 96 THR A N 1
ATOM 728 C CA . THR A 1 96 ? -2.031 -7.974 1.165 1.00 80.69 96 THR A CA 1
ATOM 729 C C . THR A 1 96 ? -1.447 -9.183 0.452 1.00 80.69 96 THR A C 1
ATOM 731 O O . THR A 1 96 ? -1.071 -10.164 1.090 1.00 80.69 96 THR A O 1
ATOM 734 N N . VAL A 1 97 ? -1.330 -9.106 -0.866 1.00 76.75 97 VAL A N 1
ATOM 735 C CA . VAL A 1 97 ? -0.488 -10.021 -1.640 1.00 76.75 97 VAL A CA 1
ATOM 736 C C . VAL A 1 97 ? 0.783 -9.261 -1.983 1.00 76.75 97 VAL A C 1
ATOM 738 O O . VAL A 1 97 ? 0.716 -8.073 -2.284 1.00 76.75 97 VAL A O 1
ATOM 741 N N . ASP A 1 98 ? 1.936 -9.913 -1.873 1.00 77.25 98 ASP A N 1
ATOM 742 C CA . ASP A 1 98 ? 3.177 -9.297 -2.321 1.00 77.25 98 ASP A CA 1
ATOM 743 C C . ASP A 1 98 ? 3.231 -9.316 -3.859 1.00 77.25 98 ASP A C 1
ATOM 745 O O . ASP A 1 98 ? 3.000 -10.353 -4.488 1.00 77.25 98 ASP A O 1
ATOM 749 N N . HIS A 1 99 ? 3.487 -8.163 -4.473 1.00 80.31 99 HIS A N 1
ATOM 750 C CA . HIS A 1 99 ? 3.611 -8.013 -5.928 1.00 80.31 99 HIS A CA 1
ATOM 751 C C . HIS A 1 99 ? 5.075 -7.983 -6.394 1.00 80.31 99 HIS A C 1
ATOM 753 O O . HIS A 1 99 ? 5.368 -7.652 -7.548 1.00 80.31 99 HIS A O 1
ATOM 759 N N . ARG A 1 100 ? 6.020 -8.349 -5.523 1.00 84.69 100 ARG A N 1
ATOM 760 C CA . ARG A 1 100 ? 7.414 -8.570 -5.905 1.00 84.69 100 ARG A CA 1
ATOM 761 C C . ARG A 1 100 ? 7.525 -9.707 -6.904 1.00 84.69 100 ARG A C 1
ATOM 763 O O . ARG A 1 100 ? 7.000 -10.803 -6.704 1.00 84.69 100 ARG A O 1
ATOM 770 N N . LEU A 1 101 ? 8.330 -9.468 -7.935 1.00 87.31 101 LEU A N 1
ATOM 771 C CA . LEU A 1 101 ? 8.631 -10.457 -8.970 1.00 87.31 101 LEU A CA 1
ATOM 772 C C . LEU A 1 101 ? 9.259 -11.730 -8.395 1.00 87.31 101 LEU A C 1
ATOM 774 O O . LEU A 1 101 ? 9.090 -12.798 -8.967 1.00 87.31 101 LEU A O 1
ATOM 778 N N . GLU A 1 102 ? 9.972 -11.636 -7.273 1.00 86.56 102 GLU A N 1
ATOM 779 C CA . GLU A 1 102 ? 10.592 -12.782 -6.602 1.00 86.56 102 GLU A CA 1
ATOM 780 C C . GLU A 1 102 ? 9.551 -13.757 -6.031 1.00 86.56 102 GLU A C 1
ATOM 782 O O . GLU A 1 102 ? 9.670 -14.974 -6.178 1.00 86.56 102 GLU A O 1
ATOM 787 N N . GLU A 1 103 ? 8.488 -13.212 -5.446 1.00 85.38 103 GLU A N 1
ATOM 788 C CA . GLU A 1 103 ? 7.519 -13.956 -4.641 1.00 85.38 103 GLU A CA 1
ATOM 789 C C . GLU A 1 103 ? 6.272 -14.347 -5.449 1.00 85.38 103 GLU A C 1
ATOM 791 O O . GLU A 1 103 ? 5.622 -15.344 -5.137 1.00 85.38 103 GLU A O 1
ATOM 796 N N . ASN A 1 104 ? 5.959 -13.612 -6.522 1.00 89.50 104 ASN A N 1
ATOM 797 C CA . ASN A 1 104 ? 4.687 -13.731 -7.227 1.00 89.50 104 ASN A CA 1
ATOM 798 C C . ASN A 1 104 ? 4.847 -14.244 -8.668 1.00 89.50 104 ASN A C 1
ATOM 800 O O . ASN A 1 104 ? 5.274 -13.520 -9.567 1.00 89.50 104 ASN A O 1
ATOM 804 N N . VAL A 1 105 ? 4.491 -15.516 -8.887 1.00 93.12 105 VAL A N 1
ATOM 805 C CA . VAL A 1 105 ? 4.548 -16.170 -10.209 1.00 93.12 105 VAL A CA 1
ATOM 806 C C . VAL A 1 105 ? 3.583 -15.511 -11.195 1.00 93.12 105 VAL A C 1
ATOM 808 O O . VAL A 1 105 ? 3.975 -15.255 -12.330 1.00 93.12 105 VAL A O 1
ATOM 811 N N . GLU A 1 106 ? 2.363 -15.196 -10.756 1.00 92.50 106 GLU A N 1
ATOM 812 C CA . GLU A 1 106 ? 1.318 -14.610 -11.604 1.00 92.50 106 GLU A CA 1
ATOM 813 C C . GLU A 1 106 ? 1.745 -13.235 -12.132 1.00 92.50 106 GLU A C 1
ATOM 815 O O . GLU A 1 106 ? 1.560 -12.935 -13.310 1.00 92.50 106 GLU A O 1
ATOM 820 N N . GLU A 1 107 ? 2.415 -12.424 -11.305 1.00 93.81 107 GLU A N 1
ATOM 821 C CA . GLU A 1 107 ? 2.970 -11.147 -11.761 1.00 93.81 107 GLU A CA 1
ATOM 822 C C . GLU A 1 107 ? 4.083 -11.330 -12.794 1.00 93.81 107 GLU A C 1
ATOM 824 O O . GLU A 1 107 ? 4.152 -10.560 -13.753 1.00 93.81 107 GLU A O 1
ATOM 829 N N . ARG A 1 108 ? 4.930 -12.361 -12.666 1.00 95.19 108 ARG A N 1
ATOM 830 C CA . ARG A 1 108 ? 5.955 -12.646 -13.685 1.00 95.19 108 ARG A CA 1
ATOM 831 C C . ARG A 1 108 ? 5.337 -13.067 -15.012 1.00 95.19 108 ARG A C 1
ATOM 833 O O . ARG A 1 108 ? 5.790 -12.620 -16.067 1.00 95.19 108 ARG A O 1
ATOM 840 N N . GLU A 1 109 ? 4.318 -13.918 -14.962 1.00 95.88 109 GLU A N 1
ATOM 841 C CA . GLU A 1 109 ? 3.581 -14.357 -16.147 1.00 95.88 109 GLU A CA 1
ATOM 842 C C . GLU A 1 109 ? 2.880 -13.179 -16.819 1.00 95.88 109 GLU A C 1
ATOM 844 O O . GLU A 1 109 ? 3.015 -13.005 -18.029 1.00 95.88 109 GLU A O 1
ATOM 849 N N . ARG A 1 110 ? 2.219 -12.316 -16.039 1.00 95.69 110 ARG A N 1
ATOM 850 C CA . ARG A 1 110 ? 1.567 -11.101 -16.537 1.00 95.69 110 ARG A CA 1
ATOM 851 C C . ARG A 1 110 ? 2.565 -10.154 -17.197 1.00 95.69 110 ARG A C 1
ATOM 853 O O . ARG A 1 110 ? 2.326 -9.723 -18.320 1.00 95.69 110 ARG A O 1
ATOM 860 N N . VAL A 1 111 ? 3.688 -9.861 -16.535 1.00 96.00 111 VAL A N 1
ATOM 861 C CA . VAL A 1 111 ? 4.739 -8.996 -17.097 1.00 96.00 111 VAL A CA 1
ATOM 862 C C . VAL A 1 111 ? 5.252 -9.561 -18.422 1.00 96.00 111 VAL A C 1
ATOM 864 O O . VAL A 1 111 ? 5.342 -8.823 -19.402 1.00 96.00 111 VAL A O 1
ATOM 867 N N . THR A 1 112 ? 5.507 -10.871 -18.477 1.00 95.69 112 THR A N 1
ATOM 868 C CA . THR A 1 112 ? 5.997 -11.545 -19.690 1.00 95.69 112 THR A CA 1
ATOM 869 C C . THR A 1 112 ? 4.960 -11.543 -20.815 1.00 95.69 112 THR A C 1
ATOM 871 O O . THR A 1 112 ? 5.286 -11.249 -21.964 1.00 95.69 112 THR A O 1
ATOM 874 N N . ALA A 1 113 ? 3.692 -11.818 -20.500 1.00 96.25 113 ALA A N 1
ATOM 875 C CA . ALA A 1 113 ? 2.593 -11.804 -21.465 1.00 96.25 113 ALA A CA 1
ATOM 876 C C . ALA A 1 113 ? 2.325 -10.401 -22.039 1.00 96.25 113 ALA A C 1
ATOM 878 O O . ALA A 1 113 ? 1.910 -10.277 -23.190 1.00 96.25 113 ALA A O 1
ATOM 879 N N . SER A 1 114 ? 2.605 -9.353 -21.262 1.00 94.62 114 SER A N 1
ATOM 880 C CA . SER A 1 114 ? 2.535 -7.947 -21.678 1.00 94.62 114 SER A CA 1
ATOM 881 C C . SER A 1 114 ? 3.809 -7.445 -22.380 1.00 94.62 114 SER A C 1
ATOM 883 O O . SER A 1 114 ? 3.931 -6.250 -22.637 1.00 94.62 114 SER A O 1
ATOM 885 N N . GLY A 1 115 ? 4.755 -8.334 -22.708 1.00 93.94 115 GLY A N 1
ATOM 886 C CA . GLY A 1 115 ? 5.952 -8.012 -23.492 1.00 93.94 115 GLY A CA 1
ATOM 887 C C . GLY A 1 115 ? 7.160 -7.526 -22.687 1.00 93.94 115 GLY A C 1
ATOM 888 O O . GLY A 1 115 ? 8.164 -7.155 -23.291 1.00 93.94 115 GLY A O 1
ATOM 889 N N . GLY A 1 116 ? 7.088 -7.534 -21.353 1.00 95.06 116 GLY A N 1
ATOM 890 C CA . GLY A 1 116 ? 8.244 -7.298 -20.490 1.00 95.06 116 GLY A CA 1
ATOM 891 C C . GLY A 1 116 ? 9.113 -8.550 -20.336 1.00 95.06 116 GLY A C 1
ATOM 892 O O . GLY A 1 116 ? 8.642 -9.674 -20.473 1.00 95.06 116 GLY A O 1
ATOM 893 N N . GLU A 1 117 ? 10.391 -8.383 -20.011 1.00 95.06 117 GLU A N 1
ATOM 894 C CA . GLU A 1 117 ? 11.282 -9.497 -19.662 1.00 95.06 117 GLU A CA 1
ATOM 895 C C . GLU A 1 117 ? 11.517 -9.523 -18.153 1.00 95.06 117 GLU A C 1
ATOM 897 O O . GLU A 1 117 ? 11.885 -8.506 -17.575 1.00 95.06 117 GLU A O 1
ATOM 902 N N . VAL A 1 118 ? 11.362 -10.681 -17.507 1.00 96.00 118 VAL A N 1
ATOM 903 C CA . VAL A 1 118 ? 11.708 -10.857 -16.090 1.00 96.00 118 VAL A CA 1
ATOM 904 C C . VAL A 1 118 ? 13.038 -11.594 -15.967 1.00 96.00 118 VAL A C 1
ATOM 906 O O . VAL A 1 118 ? 13.121 -12.791 -16.243 1.00 96.00 118 VAL A O 1
ATOM 909 N N . SER A 1 119 ? 14.082 -10.901 -15.516 1.00 94.50 119 SER A N 1
ATOM 910 C CA . SER A 1 119 ? 15.419 -11.485 -15.370 1.00 94.50 119 SER A CA 1
ATOM 911 C C . SER A 1 119 ? 16.237 -10.824 -14.259 1.00 94.50 119 SER A C 1
ATOM 913 O O . SER A 1 119 ? 15.923 -9.740 -13.760 1.00 94.50 119 SER A O 1
ATOM 915 N N . ARG A 1 120 ? 17.293 -11.513 -13.811 1.00 94.00 120 ARG A N 1
ATOM 916 C CA . ARG A 1 120 ? 18.249 -10.979 -12.831 1.00 94.00 120 ARG A CA 1
ATOM 917 C C . ARG A 1 120 ? 19.422 -10.339 -13.554 1.00 94.00 120 ARG A C 1
ATOM 919 O O . ARG A 1 120 ? 20.030 -10.958 -14.423 1.00 94.00 120 ARG A O 1
ATOM 926 N N . LEU A 1 121 ? 19.807 -9.144 -13.115 1.00 87.94 121 LEU A N 1
ATOM 927 C CA . LEU A 1 121 ? 21.087 -8.560 -13.496 1.00 87.94 121 LEU A CA 1
ATOM 928 C C . LEU A 1 121 ? 22.161 -9.040 -12.510 1.00 87.94 121 LEU A C 1
ATOM 930 O O . LEU A 1 121 ? 22.278 -8.506 -11.409 1.00 87.94 121 LEU A O 1
ATOM 934 N N . ASN A 1 122 ? 22.942 -10.049 -12.907 1.00 85.25 122 ASN A N 1
ATOM 935 C CA . ASN A 1 122 ? 23.984 -10.679 -12.083 1.00 85.25 122 ASN A CA 1
ATOM 936 C C . ASN A 1 122 ? 23.434 -11.256 -10.758 1.00 85.25 122 ASN A C 1
ATOM 938 O O . ASN A 1 122 ? 22.476 -12.028 -10.750 1.00 85.25 122 ASN A O 1
ATOM 942 N N . VAL A 1 123 ? 24.062 -10.897 -9.632 1.00 81.94 123 VAL A N 1
ATOM 943 C CA . VAL A 1 123 ? 23.616 -11.225 -8.277 1.00 81.94 123 VAL A CA 1
ATOM 944 C C . VAL A 1 123 ? 22.713 -10.087 -7.800 1.00 81.94 123 VAL A C 1
ATOM 946 O O . VAL A 1 123 ? 23.186 -8.995 -7.497 1.00 81.94 123 VAL A O 1
ATOM 949 N N . GLY A 1 124 ? 21.406 -10.327 -7.766 1.00 84.94 124 GLY A N 1
ATOM 950 C CA . GLY A 1 124 ? 20.410 -9.333 -7.364 1.00 84.94 124 GLY A CA 1
ATOM 951 C C . GLY A 1 124 ? 18.983 -9.878 -7.444 1.00 84.94 124 GLY A C 1
ATOM 952 O O . GLY A 1 124 ? 18.811 -11.025 -7.870 1.00 84.94 124 GLY A O 1
ATOM 953 N N . PRO A 1 125 ? 17.976 -9.094 -7.018 1.00 89.94 125 PRO A N 1
ATOM 954 C CA . PRO A 1 125 ? 16.569 -9.481 -7.127 1.00 89.94 125 PRO A CA 1
ATOM 955 C C . PRO A 1 125 ? 16.142 -9.608 -8.594 1.00 89.94 125 PRO A C 1
ATOM 957 O O . PRO A 1 125 ? 16.784 -9.038 -9.486 1.00 89.94 125 PRO A O 1
ATOM 960 N N . LEU A 1 126 ? 15.052 -10.338 -8.844 1.00 93.56 126 LEU A N 1
ATOM 961 C CA . LEU A 1 126 ? 14.390 -10.301 -10.146 1.00 93.56 126 LEU A CA 1
ATOM 962 C C . LEU A 1 126 ? 13.929 -8.882 -10.490 1.00 93.56 126 LEU A C 1
ATOM 964 O O . LEU A 1 126 ? 13.404 -8.157 -9.644 1.00 93.56 126 LEU A O 1
ATOM 968 N N . ARG A 1 127 ? 14.136 -8.505 -11.753 1.00 93.62 127 ARG A N 1
ATOM 969 C CA . ARG A 1 127 ? 13.737 -7.217 -12.316 1.00 93.62 127 ARG A CA 1
ATOM 970 C C . ARG A 1 127 ? 12.933 -7.425 -13.589 1.00 93.62 127 ARG A C 1
ATOM 972 O O . ARG A 1 127 ? 13.154 -8.408 -14.292 1.00 93.62 127 ARG A O 1
ATOM 979 N N . CYS A 1 128 ? 12.034 -6.497 -13.887 1.00 93.88 128 CYS A N 1
ATOM 980 C CA . CYS A 1 128 ? 11.350 -6.428 -15.171 1.00 93.88 128 CYS A CA 1
ATOM 981 C C . CYS A 1 128 ? 12.030 -5.413 -16.099 1.00 93.88 128 CYS A C 1
ATOM 983 O O . CYS A 1 128 ? 12.441 -4.334 -15.663 1.00 93.88 128 CYS A O 1
ATOM 985 N N . TRP A 1 129 ? 12.129 -5.761 -17.378 1.00 93.69 129 TRP A N 1
ATOM 986 C CA . TRP A 1 129 ? 12.759 -4.964 -18.425 1.00 93.69 129 TRP A CA 1
ATOM 987 C C . TRP A 1 129 ? 11.791 -4.688 -19.580 1.00 93.69 129 TRP A C 1
ATOM 989 O O . TRP A 1 129 ? 10.974 -5.558 -19.888 1.00 93.69 129 TRP A O 1
ATOM 999 N N . PRO A 1 130 ? 11.924 -3.538 -20.272 1.00 92.06 130 PRO A N 1
ATOM 1000 C CA . PRO A 1 130 ? 12.856 -2.426 -20.008 1.00 92.06 130 PRO A CA 1
ATOM 1001 C C . PRO A 1 130 ? 12.612 -1.707 -18.662 1.00 92.06 130 PRO A C 1
ATOM 1003 O O . PRO A 1 130 ? 11.664 -2.008 -17.953 1.00 92.06 130 PRO A O 1
ATOM 1006 N N . GLY A 1 131 ? 13.531 -0.825 -18.252 1.00 89.31 131 GLY A N 1
ATOM 1007 C CA . GLY A 1 131 ? 13.446 -0.024 -17.013 1.00 89.31 131 GLY A CA 1
ATOM 1008 C C . GLY A 1 131 ? 14.094 -0.637 -15.766 1.00 89.31 131 GLY A C 1
ATOM 1009 O O . GLY A 1 131 ? 14.658 0.092 -14.953 1.00 89.31 131 GLY A O 1
ATOM 1010 N N . GLY A 1 132 ? 14.111 -1.965 -15.634 1.00 92.06 132 GLY A N 1
ATOM 1011 C CA . GLY A 1 132 ? 14.867 -2.652 -14.582 1.00 92.06 132 GLY A CA 1
ATOM 1012 C C . GLY A 1 132 ? 14.269 -2.510 -13.179 1.00 92.06 132 GLY A C 1
ATOM 1013 O O . GLY A 1 132 ? 15.021 -2.490 -12.200 1.00 92.06 132 GLY A O 1
ATOM 1014 N N . LEU A 1 133 ? 12.943 -2.403 -13.059 1.00 90.75 133 LEU A N 1
ATOM 1015 C CA . LEU A 1 133 ? 12.248 -2.290 -11.771 1.00 90.75 133 LEU A CA 1
ATOM 1016 C C . LEU A 1 133 ? 12.148 -3.645 -11.056 1.00 90.75 133 LEU A C 1
ATOM 1018 O O . LEU A 1 133 ? 12.035 -4.681 -11.699 1.00 90.75 133 LEU A O 1
ATOM 1022 N N . CYS A 1 134 ? 12.170 -3.647 -9.719 1.00 89.19 134 CYS A N 1
ATOM 1023 C CA . CYS A 1 134 ? 11.987 -4.862 -8.898 1.00 89.19 134 CYS A CA 1
ATOM 1024 C C . CYS A 1 134 ? 10.510 -5.164 -8.571 1.00 89.19 134 CYS A C 1
ATOM 1026 O O . CYS A 1 134 ? 10.209 -6.117 -7.851 1.00 89.19 134 CYS A O 1
ATOM 1028 N N . LEU A 1 135 ? 9.600 -4.328 -9.066 1.00 89.81 135 LEU A N 1
ATOM 1029 C CA . LEU A 1 135 ? 8.164 -4.370 -8.817 1.00 89.81 135 LEU A CA 1
ATOM 1030 C C . LEU A 1 135 ? 7.415 -4.551 -10.132 1.00 89.81 135 LEU A C 1
ATOM 1032 O O . LEU A 1 135 ? 7.943 -4.274 -11.204 1.00 89.81 135 LEU A O 1
ATOM 1036 N N . SER A 1 136 ? 6.184 -5.032 -10.032 1.00 90.81 136 SER A N 1
ATOM 1037 C CA . SER A 1 136 ? 5.308 -5.296 -11.176 1.00 90.81 136 SER A CA 1
ATOM 1038 C C . SER A 1 136 ? 4.125 -4.323 -11.253 1.00 90.81 136 SER A C 1
ATOM 1040 O O . SER A 1 136 ? 3.468 -4.225 -12.292 1.00 90.81 136 SER A O 1
ATOM 1042 N N . ARG A 1 137 ? 3.858 -3.590 -10.165 1.00 92.31 137 ARG A N 1
ATOM 1043 C CA . ARG A 1 137 ? 2.735 -2.663 -10.019 1.00 92.31 137 ARG A CA 1
ATOM 1044 C C . ARG A 1 137 ? 3.168 -1.413 -9.271 1.00 92.31 137 ARG A C 1
ATOM 1046 O O . ARG A 1 137 ? 3.802 -1.516 -8.222 1.00 92.31 137 ARG A O 1
ATOM 1053 N N . SER A 1 138 ? 2.820 -0.252 -9.803 1.00 91.69 138 SER A N 1
ATOM 1054 C CA . SER A 1 138 ? 3.072 1.044 -9.177 1.00 91.69 138 SER A CA 1
ATOM 1055 C C . SER A 1 138 ? 2.138 2.103 -9.756 1.00 91.69 138 SER A C 1
ATOM 1057 O O . SER A 1 138 ? 1.576 1.952 -10.842 1.00 91.69 138 SER A O 1
ATOM 1059 N N . ILE A 1 139 ? 1.957 3.189 -9.005 1.00 91.25 139 ILE A N 1
ATOM 1060 C CA . ILE A 1 139 ? 1.392 4.430 -9.532 1.00 91.25 139 ILE A CA 1
ATOM 1061 C C . ILE A 1 139 ? 2.563 5.253 -10.067 1.00 91.25 139 ILE A C 1
ATOM 1063 O O . ILE A 1 139 ? 3.473 5.586 -9.310 1.00 91.25 139 ILE A O 1
ATOM 1067 N N . GLY A 1 140 ? 2.524 5.599 -11.352 1.00 90.06 140 GLY A N 1
ATOM 1068 C CA . GLY A 1 140 ? 3.655 6.205 -12.054 1.00 90.06 140 GLY A CA 1
ATOM 1069 C C . GLY A 1 140 ? 4.308 5.209 -13.009 1.00 90.06 140 GLY A C 1
ATOM 1070 O O . GLY A 1 140 ? 3.614 4.357 -13.554 1.00 90.06 140 GLY A O 1
ATOM 1071 N N . ASP A 1 141 ? 5.614 5.369 -13.251 1.00 91.44 141 ASP A N 1
ATOM 1072 C CA . ASP A 1 141 ? 6.442 4.510 -14.123 1.00 91.44 141 ASP A CA 1
ATOM 1073 C C . ASP A 1 141 ? 5.855 4.240 -15.520 1.00 91.44 141 ASP A C 1
ATOM 1075 O O . ASP A 1 141 ? 6.122 3.216 -16.151 1.00 91.44 141 ASP A O 1
ATOM 1079 N N . THR A 1 142 ? 5.051 5.172 -16.038 1.00 87.44 142 THR A N 1
ATOM 1080 C CA . THR A 1 142 ? 4.378 5.027 -17.337 1.00 87.44 142 THR A CA 1
ATOM 1081 C C . THR A 1 142 ? 5.360 4.977 -18.509 1.00 87.44 142 THR A C 1
ATOM 1083 O O . THR A 1 142 ? 4.991 4.587 -19.611 1.00 87.44 142 THR A O 1
ATOM 1086 N N . ASP A 1 143 ? 6.603 5.403 -18.286 1.00 88.38 143 ASP A N 1
ATOM 1087 C CA . ASP A 1 143 ? 7.714 5.374 -19.234 1.00 88.38 143 ASP A CA 1
ATOM 1088 C C . ASP A 1 143 ? 8.475 4.036 -19.254 1.00 88.38 143 ASP A C 1
ATOM 1090 O O . ASP A 1 143 ? 9.263 3.801 -20.170 1.00 88.38 143 ASP A O 1
ATOM 1094 N N . VAL A 1 144 ? 8.230 3.144 -18.286 1.00 88.19 144 VAL A N 1
ATOM 1095 C CA . VAL A 1 144 ? 8.888 1.832 -18.188 1.00 88.19 144 VAL A CA 1
ATOM 1096 C C . VAL A 1 144 ? 8.223 0.792 -19.092 1.00 88.19 144 VAL A C 1
ATOM 1098 O O . VAL A 1 144 ? 8.914 0.001 -19.733 1.00 88.19 144 VAL A O 1
ATOM 1101 N N . GLY A 1 145 ? 6.894 0.818 -19.190 1.00 87.62 145 GLY A N 1
ATOM 1102 C CA . GLY A 1 145 ? 6.115 -0.030 -20.092 1.00 87.62 145 GLY A CA 1
ATOM 1103 C C . GLY A 1 145 ? 4.749 -0.412 -19.525 1.00 87.62 145 GLY A C 1
ATOM 1104 O O . GLY A 1 145 ? 4.525 -0.369 -18.320 1.00 87.62 145 GLY A O 1
ATOM 1105 N N . GLU A 1 146 ? 3.835 -0.843 -20.399 1.00 89.50 146 GLU A N 1
ATOM 1106 C CA . GLU A 1 146 ? 2.444 -1.187 -20.036 1.00 89.50 146 GLU A CA 1
ATOM 1107 C C . GLU A 1 146 ? 2.325 -2.417 -19.116 1.00 89.50 146 GLU A C 1
ATOM 1109 O O . GLU A 1 146 ? 1.264 -2.696 -18.559 1.00 89.50 146 GLU A O 1
ATOM 1114 N N . PHE A 1 147 ? 3.418 -3.163 -18.932 1.00 91.62 147 PHE A N 1
ATOM 1115 C CA . PHE A 1 147 ? 3.490 -4.271 -17.985 1.00 91.62 147 PHE A CA 1
ATOM 1116 C C . PHE A 1 147 ? 3.592 -3.809 -16.523 1.00 91.62 147 PHE A C 1
ATOM 1118 O O . PHE A 1 147 ? 3.360 -4.627 -15.630 1.00 91.62 147 PHE A O 1
ATOM 1125 N N . ILE A 1 148 ? 3.885 -2.532 -16.254 1.00 92.31 148 ILE A N 1
ATOM 1126 C CA . ILE A 1 148 ? 3.728 -1.937 -14.924 1.00 92.31 148 ILE A CA 1
ATOM 1127 C C . ILE A 1 148 ? 2.328 -1.347 -14.825 1.00 92.31 148 ILE A C 1
ATOM 1129 O O . ILE A 1 148 ? 1.972 -0.439 -15.573 1.00 92.31 148 ILE A O 1
ATOM 1133 N N . VAL A 1 149 ? 1.510 -1.888 -13.923 1.00 92.00 149 VAL A N 1
ATOM 1134 C CA . VAL A 1 149 ? 0.089 -1.519 -13.838 1.00 92.00 149 VAL A CA 1
ATOM 1135 C C . VAL A 1 149 ? -0.243 -0.846 -12.504 1.00 92.00 149 VAL A C 1
ATOM 1137 O O . VAL A 1 149 ? 0.165 -1.352 -11.460 1.00 92.00 149 VAL A O 1
ATOM 1140 N N . PRO A 1 150 ? -1.056 0.227 -12.491 1.00 89.88 150 PRO A N 1
ATOM 1141 C CA . PRO A 1 150 ? -1.510 0.885 -11.264 1.00 89.88 150 PRO A CA 1
ATOM 1142 C C . PRO A 1 150 ? -2.768 0.211 -10.684 1.00 89.88 150 PRO A C 1
ATOM 1144 O O . PRO A 1 150 ? -3.672 0.881 -10.188 1.00 89.88 150 PRO A O 1
ATOM 1147 N N . ILE A 1 151 ? -2.878 -1.117 -10.806 1.00 87.62 151 ILE A N 1
ATOM 1148 C CA . ILE A 1 151 ? -4.072 -1.874 -10.406 1.00 87.62 151 ILE A CA 1
ATOM 1149 C C . ILE A 1 151 ? -3.804 -2.547 -9.054 1.00 87.62 151 ILE A C 1
ATOM 1151 O O . ILE A 1 151 ? -3.036 -3.513 -9.017 1.00 87.62 151 ILE A O 1
ATOM 1155 N N . PRO A 1 152 ? -4.440 -2.104 -7.954 1.00 85.81 152 PRO A N 1
ATOM 1156 C CA . PRO A 1 152 ? -4.166 -2.659 -6.635 1.00 85.81 152 PRO A CA 1
ATOM 1157 C C . PRO A 1 152 ? -4.796 -4.041 -6.444 1.00 85.81 152 PRO A C 1
ATOM 1159 O O . PRO A 1 152 ? -5.817 -4.372 -7.055 1.00 85.81 152 PRO A O 1
ATOM 1162 N N . HIS A 1 153 ? -4.239 -4.836 -5.530 1.00 81.88 153 HIS A N 1
ATOM 1163 C CA . HIS A 1 153 ? -4.929 -6.025 -5.022 1.00 81.88 153 HIS A CA 1
ATOM 1164 C C . HIS A 1 153 ? -5.813 -5.682 -3.817 1.00 81.88 153 HIS A C 1
ATOM 1166 O O . HIS A 1 153 ? -5.328 -5.412 -2.719 1.00 81.88 153 HIS A O 1
ATOM 1172 N N . VAL A 1 154 ? -7.128 -5.810 -3.991 1.00 80.94 154 VAL A N 1
ATOM 1173 C CA . VAL A 1 154 ? -8.121 -5.455 -2.975 1.00 80.94 154 VAL A CA 1
ATOM 1174 C C . VAL A 1 154 ? -8.575 -6.671 -2.160 1.00 80.94 154 VAL A C 1
ATOM 1176 O O . VAL A 1 154 ? -9.042 -7.665 -2.710 1.00 80.94 154 VAL A O 1
ATOM 1179 N N . LYS A 1 155 ? -8.515 -6.564 -0.823 1.00 80.50 155 LYS A N 1
ATOM 1180 C CA . LYS A 1 155 ? -9.027 -7.578 0.111 1.00 80.50 155 LYS A CA 1
ATOM 1181 C C . LYS A 1 155 ? -9.909 -6.964 1.190 1.00 80.50 155 LYS A C 1
ATOM 1183 O O . LYS A 1 155 ? -9.527 -6.009 1.860 1.00 80.50 155 LYS A O 1
ATOM 1188 N N . GLN A 1 156 ? -11.042 -7.610 1.437 1.00 79.56 156 GLN A N 1
ATOM 1189 C CA . GLN A 1 156 ? -11.966 -7.253 2.502 1.00 79.56 156 GLN A CA 1
ATOM 1190 C C . GLN A 1 156 ? -11.890 -8.236 3.671 1.00 79.56 156 GLN A C 1
ATOM 1192 O O . GLN A 1 156 ? -11.976 -9.450 3.491 1.00 79.56 156 GLN A O 1
ATOM 1197 N N . VAL A 1 157 ? -11.769 -7.704 4.892 1.00 80.25 157 VAL A N 1
ATOM 1198 C CA . VAL A 1 157 ? -11.757 -8.503 6.124 1.00 80.25 157 VAL A CA 1
ATOM 1199 C C . VAL A 1 157 ? -12.689 -7.902 7.169 1.00 80.25 157 VAL A C 1
ATOM 1201 O O . VAL A 1 157 ? -12.625 -6.714 7.481 1.00 80.25 157 VAL A O 1
ATOM 1204 N N . LYS A 1 158 ? -13.544 -8.748 7.753 1.00 79.62 158 LYS A N 1
ATOM 1205 C CA . LYS A 1 158 ? -14.412 -8.371 8.871 1.00 79.62 158 LYS A CA 1
ATOM 1206 C C . LYS A 1 158 ? -13.625 -8.431 10.177 1.00 79.62 158 LYS A C 1
ATOM 1208 O O . LYS A 1 158 ? -13.167 -9.495 10.587 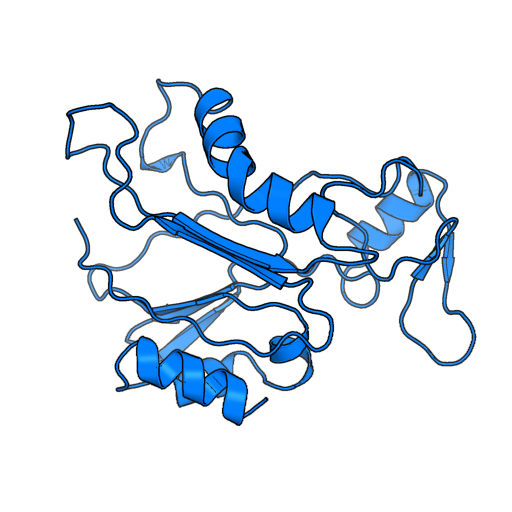1.00 79.62 158 LYS A O 1
ATOM 1213 N N . LEU A 1 159 ? -13.492 -7.289 10.846 1.00 79.12 159 LEU A N 1
ATOM 1214 C CA . LEU A 1 159 ? -12.887 -7.233 12.173 1.00 79.12 159 LEU A CA 1
ATOM 1215 C C . LEU A 1 159 ? -13.853 -7.772 13.231 1.00 79.12 159 LEU A C 1
ATOM 1217 O O . LEU A 1 159 ? -15.052 -7.493 13.202 1.00 79.12 159 LEU A O 1
ATOM 1221 N N . SER A 1 160 ? -13.313 -8.525 14.187 1.00 80.81 160 SER A N 1
ATOM 1222 C CA . SER A 1 160 ? -14.076 -8.971 15.353 1.00 80.81 160 SER A CA 1
ATOM 1223 C C . SER A 1 160 ? -14.391 -7.802 16.294 1.00 80.81 160 SER A C 1
ATOM 1225 O O . SER A 1 160 ? -13.681 -6.794 16.315 1.00 80.81 160 SER A O 1
ATOM 1227 N N . ASN A 1 161 ? -15.401 -7.965 17.152 1.00 82.94 161 ASN A N 1
ATOM 1228 C CA . ASN A 1 161 ? -15.722 -6.979 18.192 1.00 82.94 161 ASN A CA 1
ATOM 1229 C C . ASN A 1 161 ? -14.623 -6.844 19.262 1.00 82.94 161 ASN A C 1
ATOM 1231 O O . ASN A 1 161 ? -14.609 -5.856 19.990 1.00 82.94 161 ASN A O 1
ATOM 1235 N N . ALA A 1 162 ? -13.682 -7.794 19.338 1.00 85.50 162 ALA A N 1
ATOM 1236 C CA . ALA A 1 162 ? -12.489 -7.672 20.174 1.00 85.50 162 ALA A CA 1
ATOM 1237 C C . ALA A 1 162 ? -11.473 -6.659 19.600 1.00 85.50 162 ALA A C 1
ATOM 1239 O O . ALA A 1 162 ? -10.512 -6.280 20.266 1.00 85.50 162 ALA A O 1
ATOM 1240 N N . GLY A 1 163 ? -11.676 -6.194 18.365 1.00 86.25 163 GLY A N 1
ATOM 1241 C CA . GLY A 1 163 ? -10.752 -5.306 17.674 1.00 86.25 163 GLY A CA 1
ATOM 1242 C C . GLY A 1 163 ? -9.492 -6.026 17.195 1.00 86.25 163 GLY A C 1
ATOM 1243 O O . GLY A 1 163 ? -9.438 -7.253 17.086 1.00 86.25 163 GLY A O 1
ATOM 1244 N N . GLY A 1 164 ? -8.474 -5.237 16.871 1.00 89.31 164 GLY A N 1
ATOM 1245 C CA . GLY A 1 164 ? -7.201 -5.721 16.358 1.00 89.31 164 GLY A CA 1
ATOM 1246 C C . GLY A 1 164 ? -6.225 -4.574 16.146 1.00 89.31 164 GLY A C 1
ATOM 1247 O O . GLY A 1 164 ? -6.555 -3.410 16.382 1.00 89.31 164 GLY A O 1
ATOM 1248 N N . ARG A 1 165 ? -5.017 -4.917 15.712 1.00 91.75 165 ARG A N 1
ATOM 1249 C CA . ARG A 1 165 ? -3.973 -3.966 15.336 1.00 91.75 165 ARG A CA 1
ATOM 1250 C C . ARG A 1 165 ? -3.612 -4.175 13.875 1.00 91.75 165 ARG A C 1
ATOM 1252 O O . ARG A 1 165 ? -3.386 -5.308 13.461 1.00 91.75 165 ARG A O 1
ATOM 1259 N N . LEU A 1 166 ? -3.568 -3.078 13.129 1.00 92.19 166 LEU A N 1
ATOM 1260 C CA . LEU A 1 166 ? -3.045 -3.046 11.770 1.00 92.19 166 LEU A CA 1
ATOM 1261 C C . LEU A 1 166 ? -1.609 -2.534 11.819 1.00 92.19 166 LEU A C 1
ATOM 1263 O O . LEU A 1 166 ? -1.342 -1.534 12.486 1.00 92.19 166 LEU A O 1
ATOM 1267 N N . ILE A 1 167 ? -0.710 -3.219 11.121 1.00 93.38 167 ILE A N 1
ATOM 1268 C CA . ILE A 1 167 ? 0.664 -2.766 10.901 1.00 93.38 167 ILE A CA 1
ATOM 1269 C C . ILE A 1 167 ? 0.852 -2.658 9.390 1.00 93.38 167 ILE A C 1
ATOM 1271 O O . ILE A 1 167 ? 0.682 -3.645 8.674 1.00 93.38 167 ILE A O 1
ATOM 1275 N N . ILE A 1 168 ? 1.155 -1.446 8.929 1.00 92.88 168 ILE A N 1
ATOM 1276 C CA . ILE A 1 168 ? 1.364 -1.090 7.523 1.00 92.88 168 ILE A CA 1
ATOM 1277 C C . ILE A 1 168 ? 2.759 -0.481 7.438 1.00 92.88 168 ILE A C 1
ATOM 1279 O O . ILE A 1 168 ? 3.053 0.456 8.182 1.00 92.88 168 ILE A O 1
ATOM 1283 N N . ALA A 1 169 ? 3.608 -1.014 6.568 1.00 92.31 169 ALA A N 1
ATOM 1284 C CA . ALA A 1 169 ? 4.966 -0.513 6.374 1.00 92.31 169 ALA A CA 1
ATOM 1285 C C . ALA A 1 169 ? 5.457 -0.777 4.942 1.00 92.31 169 ALA A C 1
ATOM 1287 O O . ALA A 1 169 ? 4.891 -1.626 4.247 1.00 92.31 169 ALA A O 1
ATOM 1288 N N . SER A 1 170 ? 6.489 -0.039 4.528 1.00 90.81 170 SER A N 1
ATOM 1289 C CA . SER A 1 170 ? 7.251 -0.272 3.297 1.00 90.81 170 SER A CA 1
ATOM 1290 C C . SER A 1 170 ? 8.147 -1.507 3.412 1.00 90.81 170 SER A C 1
ATOM 1292 O O . SER A 1 170 ? 8.278 -2.115 4.485 1.00 90.81 170 SER A O 1
ATOM 1294 N N . ASP A 1 171 ? 8.761 -1.891 2.295 1.00 87.19 171 ASP A N 1
ATOM 1295 C CA . ASP A 1 171 ? 9.678 -3.027 2.243 1.00 87.19 171 ASP A CA 1
ATOM 1296 C C . ASP A 1 171 ? 10.864 -2.911 3.207 1.00 87.19 171 ASP A C 1
ATOM 1298 O O . ASP A 1 171 ? 11.262 -3.914 3.796 1.00 87.19 171 ASP A O 1
ATOM 1302 N N . GLY A 1 172 ? 11.342 -1.695 3.474 1.00 88.69 172 GLY A N 1
ATOM 1303 C CA . GLY A 1 172 ? 12.448 -1.437 4.391 1.00 88.69 172 GLY A CA 1
ATOM 1304 C C . GLY A 1 172 ? 12.249 -1.999 5.804 1.00 88.69 172 GLY A C 1
ATOM 1305 O O . GLY A 1 172 ? 13.232 -2.287 6.482 1.00 88.69 172 GLY A O 1
ATOM 1306 N N . ILE A 1 173 ? 11.001 -2.201 6.246 1.00 91.81 173 ILE A N 1
ATOM 1307 C CA . ILE A 1 173 ? 10.696 -2.928 7.488 1.00 91.81 173 ILE A CA 1
ATOM 1308 C C . ILE A 1 173 ? 10.571 -4.429 7.231 1.00 91.81 173 ILE A C 1
ATOM 1310 O O . ILE A 1 173 ? 11.146 -5.235 7.961 1.00 91.81 173 ILE A O 1
ATOM 1314 N N . TRP A 1 174 ? 9.801 -4.816 6.216 1.00 90.69 174 TRP A N 1
ATOM 1315 C CA . TRP A 1 174 ? 9.427 -6.212 5.984 1.00 90.69 174 TRP A CA 1
ATOM 1316 C C . TRP A 1 174 ? 10.562 -7.095 5.464 1.00 90.69 174 TRP A C 1
ATOM 1318 O O . TRP A 1 174 ? 10.482 -8.314 5.607 1.00 90.69 174 TRP A O 1
ATOM 1328 N N . ASP A 1 175 ? 11.614 -6.493 4.916 1.00 89.31 175 ASP A N 1
ATOM 1329 C CA . ASP A 1 175 ? 12.845 -7.186 4.533 1.00 89.31 175 ASP A CA 1
ATOM 1330 C C . ASP A 1 175 ? 13.733 -7.503 5.744 1.00 89.31 175 ASP A C 1
ATOM 1332 O O . ASP A 1 175 ? 14.528 -8.442 5.699 1.00 89.31 175 ASP A O 1
ATOM 1336 N N . ALA A 1 176 ? 13.590 -6.748 6.838 1.00 91.06 176 ALA A N 1
ATOM 1337 C CA . ALA A 1 176 ? 14.376 -6.915 8.059 1.00 91.06 176 ALA A CA 1
ATOM 1338 C C . ALA A 1 176 ? 13.626 -7.683 9.162 1.00 91.06 176 ALA A C 1
ATOM 1340 O O . ALA A 1 176 ? 14.243 -8.381 9.968 1.00 91.06 176 ALA A O 1
ATOM 1341 N N . VAL A 1 177 ? 12.294 -7.569 9.211 1.00 92.31 177 VAL A N 1
ATOM 1342 C CA . VAL A 1 177 ? 11.469 -8.061 10.322 1.00 92.31 177 VAL A CA 1
ATOM 1343 C C . VAL A 1 177 ? 10.299 -8.895 9.810 1.00 92.31 177 VAL A C 1
ATOM 1345 O O . VAL A 1 177 ? 9.525 -8.461 8.958 1.00 92.31 177 VAL A O 1
ATOM 1348 N N . SER A 1 178 ? 10.115 -10.087 10.389 1.00 92.94 178 SER A N 1
ATOM 1349 C CA . SER A 1 178 ? 8.951 -10.925 10.085 1.00 92.94 178 SER A CA 1
ATOM 1350 C C . SER A 1 178 ? 7.652 -10.316 10.628 1.00 92.94 178 SER A C 1
ATOM 1352 O O . SER A 1 178 ? 7.644 -9.546 11.594 1.00 92.94 178 SER A O 1
ATOM 1354 N N . SER A 1 179 ? 6.523 -10.721 10.046 1.00 92.81 179 SER A N 1
ATOM 1355 C CA . SER A 1 179 ? 5.194 -10.264 10.473 1.00 92.81 179 SER A CA 1
ATOM 1356 C C . SER A 1 179 ? 4.922 -10.572 11.951 1.00 92.81 179 SER A C 1
ATOM 1358 O O . SER A 1 179 ? 4.362 -9.752 12.678 1.00 92.81 179 SER A O 1
ATOM 1360 N N . GLU A 1 180 ? 5.363 -11.736 12.419 1.00 93.06 180 GLU A N 1
ATOM 1361 C CA . GLU A 1 180 ? 5.199 -12.219 13.789 1.00 93.06 180 GLU A CA 1
ATOM 1362 C C . GLU A 1 180 ? 6.048 -11.411 14.769 1.00 93.06 180 GLU A C 1
ATOM 1364 O O . GLU A 1 180 ? 5.549 -11.016 15.823 1.00 93.06 180 GLU A O 1
ATOM 1369 N N . ILE A 1 181 ? 7.306 -11.124 14.413 1.00 93.31 181 ILE A N 1
ATOM 1370 C CA . ILE A 1 181 ? 8.206 -10.318 15.245 1.00 93.31 181 ILE A CA 1
ATOM 1371 C C . ILE A 1 181 ? 7.658 -8.893 15.374 1.00 93.31 181 ILE A C 1
ATOM 1373 O O . ILE A 1 181 ? 7.560 -8.374 16.489 1.00 93.31 181 ILE A O 1
ATOM 1377 N N . ALA A 1 182 ? 7.226 -8.279 14.267 1.00 94.25 182 ALA A N 1
ATOM 1378 C CA . ALA A 1 182 ? 6.623 -6.947 14.280 1.00 94.25 182 ALA A CA 1
ATOM 1379 C C . ALA A 1 182 ? 5.336 -6.910 15.125 1.00 94.25 182 ALA A C 1
ATOM 1381 O O . ALA A 1 182 ? 5.151 -6.020 15.960 1.00 94.25 182 ALA A O 1
ATOM 1382 N N . ALA A 1 183 ? 4.462 -7.908 14.969 1.00 94.06 183 ALA A N 1
ATOM 1383 C CA . ALA A 1 183 ? 3.239 -8.041 15.755 1.00 94.06 183 ALA A CA 1
ATOM 1384 C C . ALA A 1 183 ? 3.528 -8.197 17.257 1.00 94.06 183 ALA A C 1
ATOM 1386 O O . ALA A 1 183 ? 2.903 -7.523 18.086 1.00 94.06 183 ALA A O 1
ATOM 1387 N N . GLN A 1 184 ? 4.502 -9.045 17.606 1.00 93.12 184 GLN A N 1
ATOM 1388 C CA . GLN A 1 184 ? 4.932 -9.282 18.980 1.00 93.12 184 GLN A CA 1
ATOM 1389 C C . GLN A 1 184 ? 5.533 -8.026 19.612 1.00 93.12 184 GLN A C 1
ATOM 1391 O O . GLN A 1 184 ? 5.145 -7.682 20.728 1.00 93.12 184 GLN A O 1
ATOM 1396 N N . ALA A 1 185 ? 6.404 -7.309 18.899 1.00 92.62 185 ALA A N 1
ATOM 1397 C CA . ALA A 1 185 ? 6.986 -6.051 19.364 1.00 92.62 185 ALA A CA 1
ATOM 1398 C C . ALA A 1 185 ? 5.908 -4.996 19.671 1.00 92.62 185 ALA A C 1
ATOM 1400 O O . ALA A 1 185 ? 6.039 -4.227 20.618 1.00 92.62 185 ALA A O 1
ATOM 1401 N N . CYS A 1 186 ? 4.803 -4.990 18.921 1.00 93.94 186 CYS A N 1
ATOM 1402 C CA . CYS A 1 186 ? 3.697 -4.058 19.132 1.00 93.94 186 CYS A CA 1
ATOM 1403 C C . CYS A 1 186 ? 2.767 -4.416 20.311 1.00 93.94 186 CYS A C 1
ATOM 1405 O O . CYS A 1 186 ? 1.906 -3.606 20.667 1.00 93.94 186 CYS A O 1
ATOM 1407 N N . ARG A 1 187 ? 2.815 -5.637 20.868 1.00 92.38 187 ARG A N 1
ATOM 1408 C CA . ARG A 1 187 ? 1.825 -6.103 21.865 1.00 92.38 187 ARG A CA 1
ATOM 1409 C C . ARG A 1 187 ? 1.967 -5.347 23.185 1.00 92.38 187 ARG A C 1
ATOM 1411 O O . ARG A 1 187 ? 3.055 -5.212 23.725 1.00 92.38 187 ARG A O 1
ATOM 1418 N N . GLY A 1 188 ? 0.839 -4.873 23.719 1.00 91.31 188 GLY A N 1
ATOM 1419 C CA . GLY A 1 188 ? 0.788 -4.166 25.005 1.00 91.31 188 GLY A CA 1
ATOM 1420 C C . GLY A 1 188 ? 1.326 -2.730 24.985 1.00 91.31 188 GLY A C 1
ATOM 1421 O O . GLY A 1 188 ? 1.326 -2.082 26.028 1.00 91.31 188 GLY A O 1
ATOM 1422 N N . LEU A 1 189 ? 1.751 -2.214 23.827 1.00 94.69 189 LEU A N 1
ATOM 1423 C CA . LEU A 1 189 ? 2.275 -0.856 23.695 1.00 94.69 189 LEU A CA 1
ATOM 1424 C C . LEU A 1 189 ? 1.232 0.116 23.116 1.00 94.69 189 LEU A C 1
ATOM 1426 O O . LEU A 1 189 ? 0.413 -0.276 22.279 1.00 94.69 189 LEU A O 1
ATOM 1430 N N . PRO A 1 190 ? 1.280 1.406 23.501 1.00 95.81 190 PRO A N 1
ATOM 1431 C CA . PRO A 1 190 ? 0.641 2.484 22.748 1.00 95.81 190 PRO A CA 1
ATOM 1432 C C . PRO A 1 190 ? 1.127 2.513 21.295 1.00 95.81 190 PRO A C 1
ATOM 1434 O O . PRO A 1 190 ? 2.292 2.210 21.026 1.00 95.81 190 PRO A O 1
ATOM 1437 N N . ALA A 1 191 ? 0.256 2.913 20.366 1.00 95.06 191 ALA A N 1
ATOM 1438 C CA . ALA A 1 191 ? 0.527 2.846 18.930 1.00 95.06 191 ALA A CA 1
ATOM 1439 C C . ALA A 1 191 ? 1.780 3.645 18.519 1.00 95.06 191 ALA A C 1
ATOM 1441 O O . ALA A 1 191 ? 2.559 3.201 17.680 1.00 95.06 191 ALA A O 1
ATOM 1442 N N . GLU A 1 192 ? 2.029 4.787 19.158 1.00 95.38 192 GLU A N 1
ATOM 1443 C CA . GLU A 1 192 ? 3.187 5.649 18.918 1.00 95.38 192 GLU A CA 1
ATOM 1444 C C . GLU A 1 192 ? 4.506 5.006 19.357 1.00 95.38 192 GLU A C 1
ATOM 1446 O O . GLU A 1 192 ? 5.533 5.175 18.698 1.00 95.38 192 GLU A O 1
ATOM 1451 N N . LEU A 1 193 ? 4.495 4.264 20.468 1.00 96.06 193 LEU A N 1
ATOM 1452 C CA . LEU A 1 193 ? 5.674 3.540 20.944 1.00 96.06 193 LEU A CA 1
ATOM 1453 C C . LEU A 1 193 ? 5.902 2.269 20.130 1.00 96.06 193 LEU A C 1
ATOM 1455 O O . LEU A 1 193 ? 7.043 1.973 19.784 1.00 96.06 193 LEU A O 1
ATOM 1459 N N . ALA A 1 194 ? 4.823 1.566 19.784 1.00 95.81 194 ALA A N 1
ATOM 1460 C CA . ALA A 1 194 ? 4.860 0.398 18.918 1.00 95.81 194 ALA A CA 1
ATOM 1461 C C . ALA A 1 194 ? 5.505 0.734 17.563 1.00 95.81 194 ALA A C 1
ATOM 1463 O O . ALA A 1 194 ? 6.458 0.069 17.165 1.00 95.81 194 ALA A O 1
ATOM 1464 N N . ALA A 1 195 ? 5.074 1.823 16.914 1.00 94.81 195 ALA A N 1
ATOM 1465 C CA . ALA A 1 195 ? 5.637 2.263 15.637 1.00 94.81 195 ALA A CA 1
ATOM 1466 C C . ALA A 1 195 ? 7.150 2.535 15.725 1.00 94.81 195 ALA A C 1
ATOM 1468 O O . ALA A 1 195 ? 7.914 2.067 14.885 1.00 94.81 195 ALA A O 1
ATOM 1469 N N . LYS A 1 196 ? 7.608 3.238 16.771 1.00 94.69 196 LYS A N 1
ATOM 1470 C CA . LYS A 1 196 ? 9.043 3.501 16.993 1.00 94.69 196 LYS A CA 1
ATOM 1471 C C . LYS A 1 196 ? 9.839 2.228 17.261 1.00 94.69 196 LYS A C 1
ATOM 1473 O O . LYS A 1 196 ? 10.996 2.137 16.862 1.00 94.69 196 LYS A O 1
ATOM 1478 N N . LEU A 1 197 ? 9.248 1.270 17.974 1.00 93.69 197 LEU A N 1
ATOM 1479 C CA . LEU A 1 197 ? 9.921 0.022 18.299 1.00 93.69 197 LEU A CA 1
ATOM 1480 C C . LEU A 1 197 ? 10.096 -0.850 17.057 1.00 93.69 197 LEU A C 1
ATOM 1482 O O . LEU A 1 197 ? 11.186 -1.375 16.882 1.00 93.69 197 LEU A O 1
ATOM 1486 N N . VAL A 1 198 ? 9.084 -0.945 16.186 1.00 92.00 198 VAL A N 1
ATOM 1487 C CA . VAL A 1 198 ? 9.182 -1.690 14.917 1.00 92.00 198 VAL A CA 1
ATOM 1488 C C . VAL A 1 198 ? 10.336 -1.165 14.060 1.00 92.00 198 VAL A C 1
ATOM 1490 O O . VAL A 1 198 ? 11.157 -1.957 13.620 1.00 92.00 198 VAL A O 1
ATOM 1493 N N . VAL A 1 199 ? 10.475 0.159 13.932 1.00 90.75 199 VAL A N 1
ATOM 1494 C CA . VAL A 1 199 ? 11.603 0.794 13.215 1.00 90.75 199 VAL A CA 1
ATOM 1495 C C . VAL A 1 199 ? 12.954 0.563 13.904 1.00 90.75 199 VAL A C 1
ATOM 1497 O O . VAL A 1 199 ? 13.999 0.612 13.271 1.00 90.75 199 VAL A O 1
ATOM 1500 N N . LYS A 1 200 ? 12.973 0.350 15.223 1.00 88.06 200 LYS A N 1
ATOM 1501 C CA . LYS A 1 200 ? 14.214 0.091 15.968 1.00 88.06 200 LYS A CA 1
ATOM 1502 C C . LYS A 1 200 ? 14.677 -1.365 15.853 1.00 88.06 200 LYS A C 1
ATOM 1504 O O . LYS A 1 200 ? 15.859 -1.630 16.057 1.00 88.06 200 LYS A O 1
ATOM 1509 N N . VAL A 1 201 ? 13.748 -2.299 15.645 1.00 83.81 201 VAL A N 1
ATOM 1510 C CA . VAL A 1 201 ? 14.049 -3.738 15.540 1.00 83.81 201 VAL A CA 1
ATOM 1511 C C . VAL A 1 201 ? 14.246 -4.207 14.097 1.00 83.81 201 VAL A C 1
ATOM 1513 O O . VAL A 1 201 ? 14.678 -5.343 13.919 1.00 83.81 201 VAL A O 1
ATOM 1516 N N . SER A 1 202 ? 13.938 -3.358 13.109 1.00 77.62 202 SER A N 1
ATOM 1517 C CA . SER A 1 202 ? 14.360 -3.483 11.706 1.00 77.62 202 SER A CA 1
ATOM 1518 C C . SER A 1 202 ? 15.794 -3.013 11.515 1.00 77.62 202 SER A C 1
ATOM 1520 O O . SER A 1 202 ? 16.575 -3.740 10.871 1.00 77.62 202 SER A O 1
#